Protein AF-A0A8J7F548-F1 (afdb_monomer)

Solvent-accessible surface area (backbone atoms only — not comparable to full-atom values): 11224 Å² total; per-residue (Å²): 135,86,76,84,81,69,75,75,84,77,52,61,58,64,52,43,50,49,45,36,69,39,85,94,30,73,53,19,56,58,47,55,53,52,48,44,49,47,27,53,75,63,71,34,54,90,81,48,58,60,64,59,42,51,52,52,26,48,53,55,47,55,55,41,48,75,72,70,51,83,74,89,52,43,66,63,49,41,57,54,42,31,50,51,51,51,51,52,53,45,53,52,51,62,74,68,49,79,94,52,69,67,61,56,53,50,55,59,52,55,65,70,60,73,85,47,57,71,64,55,52,51,50,51,50,50,44,49,49,54,20,49,52,54,34,40,74,76,38,47,70,29,40,50,47,44,42,44,44,66,76,68,59,43,52,63,68,55,48,44,52,53,43,40,74,71,72,44,90,66,71,59,58,69,57,53,50,52,44,32,53,49,34,53,55,47,37,53,52,41,29,55,53,51,61,72,76,107

Mean predicted aligned error: 16.64 Å

Sequence (198 aa):
MCLPLTPPPEDVLDVAIREILMQDSPYAYSTFTTIQRYLRQFGLLPRVETHDILVEAYLRGKAVLRSGVVIRTPHAWLKRTAYNIVREKNRKLASQQPADPEVLDFLGRASYESWLSQETINHRLTVLWEAFETLRQSEPEGAELLELKTIRGLSWLEVQNHLQAQGRDVPNTDVLRQRACRAKKHLRQIFHQVESNA

Secondary structure (DSSP, 8-state):
-----PPPPPPHHHHHHHHHHSTT-HHHHHHHHHHHHHHHHTT-TTTS-HHHHHHHHHHHHHHHHHTT---S-HHHHHHHHHHHHHHHHHHHHHHHS---HHHHHHHHHHHHHSSS-HHHHHHHHHHHHHHHHHHHHH-HHHHHHHIIIIIS---HHHHHHHHHHTT--PPPHHHHHHHHHHHHHHHHHHHHHHHHH-

Structure (mmCIF, N/CA/C/O backbone):
data_AF-A0A8J7F548-F1
#
_entry.id   AF-A0A8J7F548-F1
#
loop_
_atom_site.group_PDB
_atom_site.id
_atom_site.type_symbol
_atom_site.label_atom_id
_atom_site.label_alt_id
_atom_site.label_comp_id
_atom_site.label_asym_id
_atom_site.label_entity_id
_atom_site.label_seq_id
_atom_site.pdbx_PDB_ins_code
_atom_site.Cartn_x
_atom_site.Cartn_y
_atom_site.Cartn_z
_atom_site.occupancy
_atom_site.B_iso_or_equiv
_atom_site.auth_seq_id
_atom_site.auth_comp_id
_atom_site.auth_asym_id
_atom_site.auth_atom_id
_atom_site.pdbx_PDB_model_num
ATOM 1 N N . MET A 1 1 ? 33.007 13.007 -45.898 1.00 40.62 1 MET A N 1
ATOM 2 C CA . MET A 1 1 ? 31.581 12.627 -45.820 1.00 40.62 1 MET A CA 1
ATOM 3 C C . MET A 1 1 ? 31.196 12.595 -44.349 1.00 40.62 1 MET A C 1
ATOM 5 O O . MET A 1 1 ? 31.726 11.760 -43.631 1.00 40.62 1 MET A O 1
ATOM 9 N N . CYS A 1 2 ? 30.381 13.542 -43.881 1.00 45.16 2 CYS A N 1
ATOM 10 C CA . CYS A 1 2 ? 29.845 13.507 -42.518 1.00 45.16 2 CYS A CA 1
ATOM 11 C C . CYS A 1 2 ? 28.602 12.616 -42.519 1.00 45.16 2 CYS A C 1
ATOM 13 O O . CYS A 1 2 ? 27.633 12.925 -43.209 1.00 45.16 2 CYS A O 1
ATOM 15 N N . LEU A 1 3 ? 28.643 11.509 -41.781 1.00 48.78 3 LEU A N 1
ATOM 16 C CA . LEU A 1 3 ? 27.439 10.749 -41.461 1.00 48.78 3 LEU A CA 1
ATOM 17 C C . LEU A 1 3 ? 26.605 11.586 -40.481 1.00 48.78 3 LEU A C 1
ATOM 19 O O . LEU A 1 3 ? 27.167 12.060 -39.490 1.00 48.78 3 LEU A O 1
ATOM 23 N N . PRO A 1 4 ? 25.294 11.776 -40.702 1.00 48.72 4 PRO A N 1
ATOM 24 C CA . PRO A 1 4 ? 24.441 12.291 -39.650 1.00 48.72 4 PRO A CA 1
ATOM 25 C C . PRO A 1 4 ? 24.354 11.205 -38.571 1.00 48.72 4 PRO A C 1
ATOM 27 O O . PRO A 1 4 ? 23.719 10.171 -38.769 1.00 48.72 4 PRO A O 1
ATOM 30 N N . LEU A 1 5 ? 25.032 11.415 -37.439 1.00 47.84 5 LEU A N 1
ATOM 31 C CA . LEU A 1 5 ? 24.814 10.633 -36.224 1.00 47.84 5 LEU A CA 1
ATOM 32 C C . LEU A 1 5 ? 23.433 11.011 -35.680 1.00 47.84 5 LEU A C 1
ATOM 34 O O . LEU A 1 5 ? 23.299 11.866 -34.809 1.00 47.84 5 LEU A O 1
ATOM 38 N N . THR A 1 6 ? 22.382 10.393 -36.210 1.00 52.06 6 THR A N 1
ATOM 39 C CA . THR A 1 6 ? 21.147 10.283 -35.438 1.00 52.06 6 THR A CA 1
ATOM 40 C C . THR A 1 6 ? 21.487 9.439 -34.210 1.00 52.06 6 THR A C 1
ATOM 42 O O . THR A 1 6 ? 21.967 8.313 -34.394 1.00 52.06 6 THR A O 1
ATOM 45 N N . PRO A 1 7 ? 21.315 9.949 -32.977 1.00 53.75 7 PRO A N 1
ATOM 46 C CA . PRO A 1 7 ? 21.518 9.127 -31.795 1.00 53.75 7 PRO A CA 1
ATOM 47 C C . PRO A 1 7 ? 20.619 7.887 -31.904 1.00 53.75 7 PRO A C 1
ATOM 49 O O . PRO A 1 7 ? 19.512 7.989 -32.447 1.00 53.75 7 PRO A O 1
ATOM 52 N N . PRO A 1 8 ? 21.090 6.708 -31.462 1.00 60.81 8 PRO A N 1
ATOM 53 C CA . PRO A 1 8 ? 20.270 5.506 -31.492 1.00 60.81 8 PRO A CA 1
ATOM 54 C C . PRO A 1 8 ? 18.941 5.778 -30.772 1.00 60.81 8 PRO A C 1
ATOM 56 O O . PRO A 1 8 ? 18.934 6.541 -29.801 1.00 60.81 8 PRO A O 1
ATOM 59 N N . PRO A 1 9 ? 17.824 5.192 -31.244 1.00 68.06 9 PRO A N 1
ATOM 60 C CA . PRO A 1 9 ? 16.524 5.382 -30.618 1.00 68.06 9 PRO A CA 1
ATOM 61 C C . PRO A 1 9 ? 16.638 5.067 -29.130 1.00 68.06 9 PRO A C 1
ATOM 63 O O . PRO A 1 9 ? 17.131 4.007 -28.737 1.00 68.06 9 PRO A O 1
ATOM 66 N N . GLU A 1 10 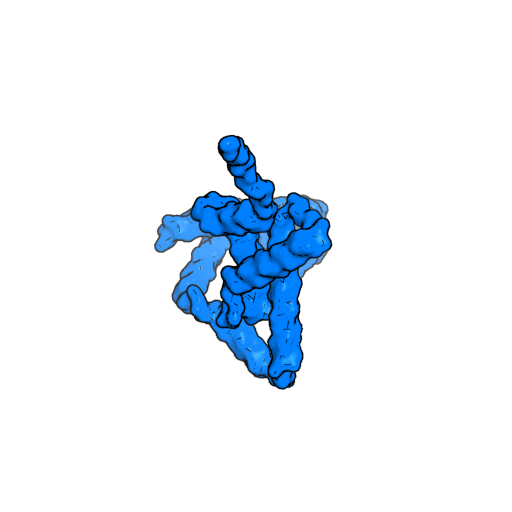? 16.250 6.043 -28.320 1.00 72.75 10 GLU A N 1
ATOM 67 C CA . GLU A 1 10 ? 16.465 6.017 -26.886 1.00 72.75 10 GLU A CA 1
ATOM 68 C C . GLU A 1 10 ? 15.681 4.859 -26.259 1.00 72.75 10 GLU A C 1
ATOM 70 O O . GLU A 1 10 ? 14.492 4.670 -26.529 1.00 72.75 10 GLU A O 1
ATOM 75 N N . ASP A 1 11 ? 16.360 4.040 -25.458 1.00 85.94 11 ASP A N 1
ATOM 76 C CA . ASP A 1 11 ? 15.750 2.867 -24.842 1.00 85.94 11 ASP A CA 1
ATOM 77 C C . ASP A 1 11 ? 14.625 3.303 -23.887 1.00 85.94 11 ASP A C 1
ATOM 79 O O . ASP A 1 11 ? 14.826 4.114 -22.979 1.00 85.94 11 ASP A O 1
ATOM 83 N N . VAL A 1 12 ? 13.428 2.742 -24.083 1.00 90.25 12 VAL A N 1
ATOM 84 C CA . VAL A 1 12 ? 12.218 3.072 -23.312 1.00 90.25 12 VAL A CA 1
ATOM 85 C C . VAL A 1 12 ? 12.384 2.891 -21.799 1.00 90.25 12 VAL A C 1
ATOM 87 O O . VAL A 1 12 ? 11.710 3.569 -21.023 1.00 90.25 12 VAL A O 1
ATOM 90 N N . LEU A 1 13 ? 13.263 1.986 -21.356 1.00 91.12 13 LEU A N 1
ATOM 91 C CA . LEU A 1 13 ? 13.599 1.820 -19.943 1.00 91.12 13 LEU A CA 1
ATOM 92 C C . LEU A 1 13 ? 14.599 2.871 -19.467 1.00 91.12 13 LEU A C 1
ATOM 94 O O . LEU A 1 13 ? 14.474 3.323 -18.335 1.00 91.12 13 LEU A O 1
ATOM 98 N N . ASP A 1 14 ? 15.547 3.290 -20.304 1.00 89.94 14 ASP A N 1
ATOM 99 C CA . ASP A 1 14 ? 16.521 4.332 -19.954 1.00 89.94 14 ASP A CA 1
ATOM 100 C C . ASP A 1 14 ? 15.816 5.691 -19.795 1.00 89.94 14 ASP A C 1
ATOM 102 O O . ASP A 1 14 ? 16.157 6.487 -18.916 1.00 89.94 14 ASP A O 1
ATOM 106 N N . VAL A 1 15 ? 14.793 5.957 -20.616 1.00 90.06 15 VAL A N 1
ATOM 107 C CA . VAL A 1 15 ? 13.881 7.104 -20.448 1.00 90.06 15 VAL A CA 1
ATOM 108 C C . VAL A 1 15 ? 13.112 6.993 -19.130 1.00 90.06 15 VAL A C 1
ATOM 110 O O . VAL A 1 15 ? 13.198 7.891 -18.296 1.00 90.06 15 VAL A O 1
ATOM 113 N N . ALA A 1 16 ? 12.440 5.865 -18.884 1.00 88.88 16 ALA A N 1
ATOM 114 C CA . ALA A 1 16 ? 11.649 5.678 -17.667 1.00 88.88 16 ALA A CA 1
ATOM 115 C C . ALA A 1 16 ? 12.488 5.748 -16.380 1.00 88.88 16 ALA A C 1
ATOM 117 O O . ALA A 1 16 ? 12.046 6.310 -15.384 1.00 88.88 16 ALA A O 1
ATOM 118 N N . ILE A 1 17 ? 13.710 5.208 -16.376 1.00 89.88 17 ILE A N 1
ATOM 119 C CA . ILE A 1 17 ? 14.603 5.302 -15.217 1.00 89.88 17 ILE A CA 1
ATOM 120 C C . ILE A 1 17 ? 15.026 6.746 -14.972 1.00 89.88 17 ILE A C 1
ATOM 122 O O . ILE A 1 17 ? 14.998 7.179 -13.825 1.00 89.88 17 ILE A O 1
ATOM 126 N N . ARG A 1 18 ? 15.349 7.522 -16.012 1.00 87.62 18 ARG A N 1
ATOM 127 C CA . ARG A 1 18 ? 15.619 8.955 -15.831 1.00 87.62 18 ARG A CA 1
ATOM 128 C C . ARG A 1 18 ? 14.413 9.687 -15.266 1.00 87.62 18 ARG A C 1
ATOM 130 O O . ARG A 1 18 ? 14.576 10.415 -14.297 1.00 87.62 18 ARG A O 1
ATOM 137 N N . GLU A 1 19 ? 13.214 9.435 -15.781 1.00 88.44 19 GLU A N 1
ATOM 138 C CA . GLU A 1 19 ? 11.985 10.018 -15.231 1.00 88.44 19 GLU A CA 1
ATOM 139 C C . GLU A 1 19 ? 11.752 9.626 -13.765 1.00 88.44 19 GLU A C 1
ATOM 141 O O . GLU A 1 19 ? 11.258 10.436 -12.988 1.00 88.44 19 GLU A O 1
ATOM 146 N N . ILE A 1 20 ? 12.110 8.406 -13.360 1.00 84.25 20 ILE A N 1
ATOM 147 C CA . ILE A 1 20 ? 12.010 7.941 -11.967 1.00 84.25 20 ILE A CA 1
ATOM 148 C C . ILE A 1 20 ? 13.102 8.552 -11.074 1.00 84.25 20 ILE A C 1
ATOM 150 O O . ILE A 1 20 ? 12.878 8.711 -9.878 1.00 84.25 20 ILE A O 1
ATOM 154 N N . LEU A 1 21 ? 14.279 8.866 -11.615 1.00 81.38 21 LEU A N 1
ATOM 155 C CA . LEU A 1 21 ? 15.412 9.410 -10.856 1.00 81.38 21 LEU A CA 1
ATOM 156 C C . LEU A 1 21 ? 15.454 10.945 -10.838 1.00 81.38 21 LEU A C 1
ATOM 158 O O . LEU A 1 21 ? 16.199 11.519 -10.047 1.00 81.38 21 LEU A O 1
ATOM 162 N N . MET A 1 22 ? 14.667 11.614 -11.682 1.00 79.06 22 MET A N 1
ATOM 163 C CA . MET A 1 22 ? 14.525 13.068 -11.659 1.00 79.06 22 MET A CA 1
ATOM 164 C C . MET A 1 22 ? 13.804 13.534 -10.390 1.00 79.06 22 MET A C 1
ATOM 166 O O . MET A 1 22 ? 12.766 12.991 -9.996 1.00 79.06 22 MET A O 1
ATOM 170 N N . GLN A 1 23 ? 14.357 14.579 -9.776 1.00 58.47 23 GLN A N 1
ATOM 171 C CA . GLN A 1 23 ? 13.751 15.275 -8.646 1.00 58.47 23 GLN A CA 1
ATOM 172 C C . GLN A 1 23 ? 12.390 15.857 -9.076 1.00 58.47 23 GLN A C 1
ATOM 174 O O . GLN A 1 23 ? 12.243 16.327 -10.202 1.00 58.47 23 GLN A O 1
ATOM 179 N N . ASP A 1 24 ? 11.383 15.744 -8.207 1.00 60.69 24 ASP A N 1
ATOM 180 C CA . ASP A 1 24 ? 10.002 16.224 -8.416 1.00 60.69 24 ASP A CA 1
ATOM 181 C C . ASP A 1 24 ? 9.179 15.531 -9.519 1.00 60.69 24 ASP A C 1
ATOM 183 O O . ASP A 1 24 ? 8.098 15.989 -9.896 1.00 60.69 24 ASP A O 1
ATOM 187 N N . SER A 1 25 ? 9.617 14.362 -9.993 1.00 72.19 25 SER A N 1
ATOM 188 C CA . SER A 1 25 ? 8.816 13.560 -10.918 1.00 72.19 25 SER A CA 1
ATOM 189 C C . SER A 1 25 ? 7.697 12.782 -10.198 1.00 72.19 25 SER A C 1
ATOM 191 O O . SER A 1 25 ? 7.962 12.028 -9.250 1.00 72.19 25 SER A O 1
ATOM 193 N N . PRO A 1 26 ? 6.436 12.832 -10.678 1.00 69.69 26 PRO A N 1
ATOM 194 C CA . PRO A 1 26 ? 5.358 11.991 -10.147 1.00 69.69 26 PRO A CA 1
ATOM 195 C C . PRO A 1 26 ? 5.648 10.487 -10.328 1.00 69.69 26 PRO A C 1
ATOM 197 O O . PRO A 1 26 ? 5.133 9.640 -9.584 1.00 69.69 26 PRO A O 1
ATOM 200 N N . TYR A 1 27 ? 6.510 10.123 -11.284 1.00 73.12 27 TYR A N 1
ATOM 201 C CA . TYR A 1 27 ? 6.943 8.744 -11.502 1.00 73.12 27 TYR A CA 1
ATOM 202 C C . TYR A 1 27 ? 7.964 8.272 -10.468 1.00 73.12 27 TYR A C 1
ATOM 204 O O . TYR A 1 27 ? 7.889 7.105 -10.069 1.00 73.12 27 TYR A O 1
ATOM 212 N N . ALA A 1 28 ? 8.829 9.166 -9.978 1.00 71.38 28 ALA A N 1
ATOM 213 C CA . ALA A 1 28 ? 9.746 8.896 -8.875 1.00 71.38 28 ALA A CA 1
ATOM 214 C C . ALA A 1 28 ? 8.953 8.494 -7.630 1.00 71.38 28 ALA A C 1
ATOM 216 O O . ALA A 1 28 ? 9.011 7.344 -7.179 1.00 71.38 28 ALA A O 1
ATOM 217 N N . TYR A 1 29 ? 8.092 9.403 -7.160 1.00 73.31 29 TYR A N 1
ATOM 218 C CA . TYR A 1 29 ? 7.276 9.169 -5.975 1.00 73.31 29 TYR A CA 1
ATOM 219 C C . TYR A 1 29 ? 6.414 7.916 -6.139 1.00 73.31 29 TYR A C 1
ATOM 221 O O . TYR A 1 29 ? 6.434 7.032 -5.285 1.00 73.31 29 TYR A O 1
ATOM 229 N N . SER A 1 30 ? 5.711 7.761 -7.267 1.00 83.94 30 SER A N 1
ATOM 230 C CA . SER A 1 30 ? 4.814 6.616 -7.455 1.00 83.94 30 SER A CA 1
ATOM 231 C C . SER A 1 30 ? 5.533 5.270 -7.585 1.00 83.94 30 SER A C 1
ATOM 233 O O . SER A 1 30 ? 4.928 4.242 -7.280 1.00 83.94 30 SER A O 1
ATOM 235 N N . THR A 1 31 ? 6.780 5.226 -8.058 1.00 84.50 31 THR A N 1
ATOM 236 C CA . THR A 1 31 ? 7.530 3.970 -8.224 1.00 84.50 31 THR A CA 1
ATOM 237 C C . THR A 1 31 ? 8.211 3.562 -6.931 1.00 84.50 31 THR A C 1
ATOM 239 O O . THR A 1 31 ? 7.970 2.446 -6.470 1.00 84.50 31 THR A O 1
ATOM 242 N N . PHE A 1 32 ? 8.953 4.466 -6.289 1.00 85.94 32 PHE A N 1
ATOM 243 C CA . PHE A 1 32 ? 9.606 4.176 -5.012 1.00 85.94 32 PHE A CA 1
ATOM 244 C C . PHE A 1 32 ? 8.589 3.818 -3.922 1.00 85.94 32 PHE A C 1
ATOM 246 O O . PHE A 1 32 ? 8.734 2.779 -3.282 1.00 85.94 32 PHE A O 1
ATOM 253 N N . THR A 1 33 ? 7.490 4.572 -3.787 1.00 86.00 33 THR A N 1
ATOM 254 C CA . THR A 1 33 ? 6.433 4.248 -2.804 1.00 86.00 33 THR A CA 1
ATOM 255 C C . THR A 1 33 ? 5.760 2.905 -3.084 1.00 86.00 33 THR A C 1
ATOM 257 O O . THR A 1 33 ? 5.433 2.160 -2.159 1.00 86.00 33 THR A O 1
ATOM 260 N N . THR A 1 34 ? 5.576 2.549 -4.359 1.00 90.44 34 THR A N 1
ATOM 261 C CA . THR A 1 34 ? 5.005 1.253 -4.746 1.00 90.44 34 THR A CA 1
ATOM 262 C C . THR A 1 34 ? 5.931 0.103 -4.357 1.00 90.44 34 THR A C 1
ATOM 264 O O . THR A 1 34 ? 5.465 -0.889 -3.796 1.00 90.44 34 THR A O 1
ATOM 267 N N . ILE A 1 35 ? 7.233 0.235 -4.621 1.00 91.00 35 ILE A N 1
ATOM 268 C CA . ILE A 1 35 ? 8.230 -0.786 -4.283 1.00 91.00 35 ILE A CA 1
ATOM 269 C C . ILE A 1 35 ? 8.387 -0.900 -2.761 1.00 91.00 35 ILE A C 1
ATOM 271 O O . ILE A 1 35 ? 8.332 -2.011 -2.236 1.00 91.00 35 ILE A O 1
ATOM 275 N N . GLN A 1 36 ? 8.473 0.221 -2.039 1.00 89.44 36 GLN A N 1
ATOM 276 C CA . GLN A 1 36 ? 8.479 0.241 -0.572 1.00 89.44 36 GLN A CA 1
ATOM 277 C C . GLN A 1 36 ? 7.249 -0.454 0.012 1.00 89.44 36 GLN A C 1
ATOM 279 O O . GLN A 1 36 ? 7.365 -1.235 0.956 1.00 89.44 36 GLN A O 1
ATOM 284 N N . ARG A 1 37 ? 6.063 -0.228 -0.567 1.00 90.12 37 ARG A N 1
ATOM 285 C CA . ARG A 1 37 ? 4.838 -0.923 -0.156 1.00 90.12 37 ARG A CA 1
ATOM 286 C C . ARG A 1 37 ? 4.957 -2.434 -0.341 1.00 90.12 37 ARG A C 1
ATOM 288 O O . ARG A 1 37 ? 4.520 -3.167 0.540 1.00 90.12 37 ARG A O 1
ATOM 295 N N . TYR A 1 38 ? 5.536 -2.908 -1.445 1.00 92.44 38 TYR A N 1
ATOM 296 C CA . TYR A 1 38 ? 5.765 -4.343 -1.645 1.00 92.44 38 TYR A CA 1
ATOM 297 C C . TYR A 1 38 ? 6.755 -4.894 -0.623 1.00 92.44 38 TYR A C 1
ATOM 299 O O . TYR A 1 38 ? 6.465 -5.893 0.025 1.00 92.44 38 TYR A O 1
ATOM 307 N N . LEU A 1 39 ? 7.887 -4.223 -0.419 1.00 89.31 39 LEU A N 1
ATOM 308 C CA . LEU A 1 39 ? 8.872 -4.621 0.584 1.00 89.31 39 LEU A CA 1
ATOM 309 C C . LEU A 1 39 ? 8.255 -4.697 1.984 1.00 89.31 39 LEU A C 1
ATOM 311 O O . LEU A 1 39 ? 8.482 -5.673 2.693 1.00 89.31 39 LEU A O 1
ATOM 315 N N . ARG A 1 40 ? 7.405 -3.732 2.351 1.00 84.25 40 ARG A N 1
ATOM 316 C CA . ARG A 1 40 ? 6.637 -3.758 3.602 1.00 84.25 40 ARG A CA 1
ATOM 317 C C . ARG A 1 40 ? 5.658 -4.931 3.651 1.00 84.25 40 ARG A C 1
ATOM 319 O O . ARG A 1 40 ? 5.622 -5.635 4.651 1.00 84.25 40 ARG A O 1
ATOM 326 N N . GLN A 1 41 ? 4.893 -5.164 2.583 1.00 85.19 41 GLN A N 1
ATOM 327 C CA . GLN A 1 41 ? 3.920 -6.262 2.503 1.00 85.19 41 GLN A CA 1
ATOM 328 C C . GLN A 1 41 ? 4.567 -7.636 2.730 1.00 85.19 41 GLN A C 1
ATOM 330 O O . GLN A 1 41 ? 3.930 -8.523 3.287 1.00 85.19 41 GLN A O 1
ATOM 335 N N . PHE A 1 42 ? 5.816 -7.809 2.298 1.00 83.12 42 PHE A N 1
ATOM 336 C CA . PHE A 1 42 ? 6.564 -9.058 2.440 1.00 83.12 42 PHE A CA 1
ATOM 337 C C . PHE A 1 42 ? 7.573 -9.049 3.603 1.00 83.12 42 PHE A C 1
ATOM 339 O O . PHE A 1 42 ? 8.380 -9.966 3.694 1.00 83.12 42 PHE A O 1
ATOM 346 N N . GLY A 1 43 ? 7.569 -8.029 4.471 1.00 82.69 43 GLY A N 1
ATOM 347 C CA . GLY A 1 43 ? 8.493 -7.946 5.612 1.00 82.69 43 GLY A CA 1
ATOM 348 C C . GLY A 1 43 ? 9.978 -7.832 5.231 1.00 82.69 43 GLY A C 1
ATOM 349 O O . GLY A 1 43 ? 10.849 -8.160 6.029 1.00 82.69 43 GLY A O 1
ATOM 350 N N . LEU A 1 44 ? 10.289 -7.385 4.010 1.00 86.38 44 LEU A N 1
ATOM 351 C CA . LEU A 1 44 ? 11.658 -7.313 3.480 1.00 86.38 44 LEU A CA 1
ATOM 352 C C . LEU A 1 44 ? 12.310 -5.937 3.622 1.00 86.38 44 LEU A C 1
ATOM 354 O O . LEU A 1 44 ? 13.509 -5.819 3.386 1.00 86.38 44 LEU A O 1
ATOM 358 N N . LEU A 1 45 ? 11.544 -4.913 4.004 1.00 80.31 45 LEU A N 1
ATOM 359 C CA . LEU A 1 45 ? 12.021 -3.531 4.107 1.00 80.31 45 LEU A CA 1
ATOM 360 C C . LEU A 1 45 ? 13.312 -3.366 4.944 1.00 80.31 45 LEU A C 1
ATOM 362 O O . LEU A 1 45 ? 14.164 -2.602 4.512 1.00 80.31 45 LEU A O 1
ATOM 366 N N . PRO A 1 46 ? 13.529 -4.091 6.065 1.00 76.00 46 PRO A N 1
ATOM 367 C CA . PRO A 1 46 ? 14.765 -3.959 6.850 1.00 76.00 46 PRO A CA 1
ATOM 368 C C . PRO A 1 46 ? 16.008 -4.588 6.207 1.00 76.00 46 PRO A C 1
ATOM 370 O O . PRO A 1 46 ? 17.111 -4.432 6.719 1.00 76.00 46 PRO A O 1
ATOM 373 N N . ARG A 1 47 ? 15.833 -5.399 5.160 1.00 79.19 47 ARG A N 1
ATOM 374 C CA . ARG A 1 47 ? 16.891 -6.253 4.592 1.00 79.19 47 ARG A CA 1
ATOM 375 C C . ARG A 1 47 ? 17.174 -5.967 3.128 1.00 79.19 47 ARG A C 1
ATOM 377 O O . ARG A 1 47 ? 18.151 -6.476 2.588 1.00 79.19 47 ARG A O 1
ATOM 384 N N . VAL A 1 48 ? 16.265 -5.266 2.463 1.00 85.94 48 VAL A N 1
ATOM 385 C CA . VAL A 1 48 ? 16.296 -5.071 1.023 1.00 85.94 48 VAL A CA 1
ATOM 386 C C . VAL A 1 48 ? 15.907 -3.642 0.724 1.00 85.94 48 VAL A C 1
ATOM 388 O O . VAL A 1 48 ? 14.803 -3.203 1.050 1.00 85.94 48 VAL A O 1
ATOM 391 N N . GLU A 1 49 ? 16.808 -2.946 0.050 1.00 86.62 49 GLU A N 1
ATOM 392 C CA . GLU A 1 49 ? 16.606 -1.559 -0.299 1.00 86.62 49 GLU A CA 1
ATOM 393 C C . GLU A 1 49 ? 15.703 -1.397 -1.520 1.00 86.62 49 GLU A C 1
ATOM 395 O O . GLU A 1 49 ? 15.624 -2.231 -2.428 1.00 86.62 49 GLU A O 1
ATOM 400 N N . THR A 1 50 ? 15.007 -0.264 -1.565 1.00 88.88 50 THR A N 1
ATOM 401 C CA . THR A 1 50 ? 14.067 0.021 -2.660 1.00 88.88 50 THR A CA 1
ATOM 402 C C . THR A 1 50 ? 14.804 0.214 -3.988 1.00 88.88 50 THR A C 1
ATOM 404 O O . THR A 1 50 ? 14.314 -0.214 -5.037 1.00 88.88 50 THR A O 1
ATOM 407 N N . HIS A 1 51 ? 15.993 0.825 -3.945 1.00 88.38 51 HIS A N 1
ATOM 408 C CA . HIS A 1 51 ? 16.828 1.032 -5.125 1.00 88.38 51 HIS A CA 1
ATOM 409 C C . HIS A 1 51 ? 17.357 -0.292 -5.688 1.00 88.38 51 HIS A C 1
ATOM 411 O O . HIS A 1 51 ? 17.334 -0.462 -6.903 1.00 88.38 51 HIS A O 1
ATOM 417 N N . ASP A 1 52 ? 17.714 -1.262 -4.840 1.00 90.44 52 ASP A N 1
ATOM 418 C CA . ASP A 1 52 ? 18.160 -2.589 -5.284 1.00 90.44 52 ASP A CA 1
ATOM 419 C C . ASP A 1 52 ? 17.090 -3.298 -6.111 1.00 90.44 52 ASP A C 1
ATOM 421 O O . ASP A 1 52 ? 17.368 -3.863 -7.170 1.00 90.44 52 ASP A O 1
ATOM 425 N N . ILE A 1 53 ? 15.835 -3.232 -5.658 1.00 95.06 53 ILE A N 1
ATOM 426 C CA . ILE A 1 53 ? 14.706 -3.806 -6.394 1.00 95.06 53 ILE A CA 1
ATOM 427 C C . ILE A 1 53 ? 14.510 -3.101 -7.738 1.00 95.06 53 ILE A C 1
ATOM 429 O O . ILE A 1 53 ? 14.242 -3.764 -8.742 1.00 95.06 53 ILE A O 1
ATOM 433 N N . LEU A 1 54 ? 14.624 -1.772 -7.770 1.00 92.88 54 LEU A N 1
ATOM 434 C CA . LEU A 1 54 ? 14.472 -0.998 -9.001 1.00 92.88 54 LEU A CA 1
ATOM 435 C C . LEU A 1 54 ? 15.597 -1.302 -10.002 1.00 92.88 54 LEU A C 1
ATOM 437 O O . LEU A 1 54 ? 15.313 -1.513 -11.182 1.00 92.88 54 LEU A O 1
ATOM 441 N N . VAL A 1 55 ? 16.846 -1.381 -9.537 1.00 92.50 55 VAL A N 1
ATOM 442 C CA . VAL A 1 55 ? 18.013 -1.751 -10.352 1.00 92.50 55 VAL A CA 1
ATOM 443 C C . VAL A 1 55 ? 17.850 -3.167 -10.901 1.00 92.50 55 VAL A C 1
ATOM 445 O O . VAL A 1 55 ? 18.020 -3.387 -12.100 1.00 92.50 55 VAL A O 1
ATOM 448 N N . GLU A 1 56 ? 17.448 -4.129 -10.068 1.00 95.44 56 GLU A N 1
ATOM 449 C CA . GLU A 1 56 ? 17.209 -5.503 -10.513 1.00 95.44 56 GLU A CA 1
ATOM 450 C C . GLU A 1 56 ? 16.062 -5.572 -11.540 1.00 95.44 56 GLU A C 1
ATOM 452 O O . GLU A 1 56 ? 16.173 -6.263 -12.557 1.00 95.44 56 GLU A O 1
ATOM 457 N N . ALA A 1 57 ? 14.981 -4.809 -11.335 1.00 96.00 57 ALA A N 1
ATOM 458 C CA . ALA A 1 57 ? 13.883 -4.709 -12.294 1.00 96.00 57 ALA A CA 1
ATOM 459 C C . ALA A 1 57 ? 14.355 -4.130 -13.634 1.00 96.00 57 ALA A C 1
ATOM 461 O O . ALA A 1 57 ? 14.035 -4.689 -14.683 1.00 96.00 57 ALA A O 1
ATOM 462 N N . TYR A 1 58 ? 15.155 -3.064 -13.606 1.00 94.44 58 TYR A N 1
ATOM 463 C CA . TYR A 1 58 ? 15.756 -2.473 -14.798 1.00 94.44 58 TYR A CA 1
ATOM 464 C C . TYR A 1 58 ? 16.631 -3.478 -15.557 1.00 94.44 58 TYR A C 1
ATOM 466 O O . TYR A 1 58 ? 16.438 -3.667 -16.758 1.00 94.44 58 TYR A O 1
ATOM 474 N N . LEU A 1 59 ? 17.525 -4.198 -14.871 1.00 94.25 59 LEU A N 1
ATOM 475 C CA . LEU A 1 59 ? 18.402 -5.194 -15.500 1.00 94.25 59 LEU A CA 1
ATOM 476 C C . LEU A 1 59 ? 17.612 -6.329 -16.165 1.00 94.25 59 LEU A C 1
ATOM 478 O O . LEU A 1 59 ? 17.911 -6.707 -17.302 1.00 94.25 59 LEU A O 1
ATOM 482 N N . ARG A 1 60 ? 16.559 -6.835 -15.504 1.00 96.25 60 ARG A N 1
ATOM 483 C CA . ARG A 1 60 ? 15.639 -7.811 -16.114 1.00 96.25 60 ARG A CA 1
ATOM 484 C C . ARG A 1 60 ? 14.938 -7.221 -17.339 1.00 96.25 60 ARG A C 1
ATOM 486 O O . ARG A 1 60 ? 14.768 -7.914 -18.337 1.00 96.25 60 ARG A O 1
ATOM 493 N N . GLY A 1 61 ? 14.575 -5.942 -17.290 1.00 93.81 61 GLY A N 1
ATOM 494 C CA . GLY A 1 61 ? 13.992 -5.222 -18.418 1.00 93.81 61 GLY A CA 1
ATOM 495 C C . GLY A 1 61 ? 14.940 -5.116 -19.613 1.00 93.81 61 GLY A C 1
ATOM 496 O O . GLY A 1 61 ? 14.540 -5.421 -20.734 1.00 93.81 61 GLY A O 1
ATOM 497 N N . LYS A 1 62 ? 16.219 -4.789 -19.388 1.00 92.88 62 LYS A N 1
ATOM 498 C CA . LYS A 1 62 ? 17.234 -4.753 -20.457 1.00 92.88 62 LYS A CA 1
ATOM 499 C C . LYS A 1 62 ? 17.432 -6.124 -21.098 1.00 92.88 62 LYS A C 1
ATOM 501 O O . LYS A 1 62 ? 17.581 -6.204 -22.314 1.00 92.88 62 LYS A O 1
ATOM 506 N N . ALA A 1 63 ? 17.394 -7.204 -20.317 1.00 92.19 63 ALA A N 1
ATOM 507 C CA . ALA A 1 63 ? 17.443 -8.562 -20.862 1.00 92.19 63 ALA A CA 1
ATOM 508 C C . ALA A 1 63 ? 16.229 -8.868 -21.761 1.00 92.19 63 ALA A C 1
ATOM 510 O O . ALA A 1 63 ? 16.389 -9.433 -22.842 1.00 92.19 63 ALA A O 1
ATOM 511 N N . VAL A 1 64 ? 15.032 -8.432 -21.359 1.00 92.38 64 VAL A N 1
ATOM 512 C CA . VAL A 1 64 ? 13.800 -8.572 -22.153 1.00 92.38 64 VAL A CA 1
ATOM 513 C C . VAL A 1 64 ? 13.881 -7.780 -23.462 1.00 92.38 64 VAL A C 1
ATOM 515 O O . VAL A 1 64 ? 13.584 -8.336 -24.518 1.00 92.38 64 VAL A O 1
ATOM 518 N N . LEU A 1 65 ? 14.367 -6.536 -23.439 1.00 91.06 65 LEU A N 1
ATOM 519 C CA . LEU A 1 65 ? 14.554 -5.745 -24.662 1.00 91.06 65 LEU A CA 1
ATOM 520 C C . LEU A 1 65 ? 15.571 -6.382 -25.619 1.00 91.06 65 LEU A C 1
ATOM 522 O O . LEU A 1 65 ? 15.314 -6.460 -26.818 1.00 91.06 65 LEU A O 1
ATOM 526 N N . ARG A 1 66 ? 16.685 -6.923 -25.101 1.00 90.81 66 ARG A N 1
ATOM 527 C CA . ARG A 1 66 ? 17.674 -7.658 -25.916 1.00 90.81 66 ARG A CA 1
ATOM 528 C C . ARG A 1 66 ? 17.088 -8.898 -26.593 1.00 90.81 66 ARG A C 1
ATOM 530 O O . ARG A 1 66 ? 17.558 -9.274 -27.658 1.00 90.81 66 ARG A O 1
ATOM 537 N N . SER A 1 67 ? 16.068 -9.518 -25.997 1.00 89.19 67 SER A N 1
ATOM 538 C CA . SER A 1 67 ? 15.358 -10.658 -26.595 1.00 89.19 67 SER A CA 1
ATOM 539 C C . SER A 1 67 ? 14.357 -10.266 -27.695 1.00 89.19 67 SER A C 1
ATOM 541 O O . SER A 1 67 ? 13.702 -11.136 -28.260 1.00 89.19 67 SER A O 1
ATOM 543 N N . GLY A 1 68 ? 14.218 -8.970 -28.002 1.00 88.19 68 GLY A N 1
ATOM 544 C CA . GLY A 1 68 ? 13.302 -8.456 -29.026 1.00 88.19 68 GLY A CA 1
ATOM 545 C C . GLY A 1 68 ? 11.868 -8.225 -28.538 1.00 88.19 68 GLY A C 1
ATOM 546 O O . GLY A 1 68 ? 10.997 -7.863 -29.327 1.00 88.19 68 GLY A O 1
ATOM 547 N N . VAL A 1 69 ? 11.597 -8.412 -27.243 1.00 90.12 69 VAL A N 1
ATOM 548 C CA . VAL A 1 69 ? 10.271 -8.166 -26.666 1.00 90.12 69 VAL A CA 1
ATOM 549 C C . VAL A 1 69 ? 10.059 -6.669 -26.461 1.00 90.12 69 VAL A C 1
ATOM 551 O O . VAL A 1 69 ? 10.848 -5.993 -25.807 1.00 90.12 69 VAL A O 1
ATOM 554 N N . VAL A 1 70 ? 8.939 -6.157 -26.969 1.00 91.12 70 VAL A N 1
ATOM 555 C CA . VAL A 1 70 ? 8.588 -4.737 -26.875 1.00 91.12 70 VAL A CA 1
ATOM 556 C C . VAL A 1 70 ? 7.925 -4.421 -25.532 1.00 91.12 70 VAL A C 1
ATOM 558 O O . VAL A 1 70 ? 6.858 -4.947 -25.208 1.00 91.12 70 VAL A O 1
ATOM 561 N N . ILE A 1 71 ? 8.512 -3.492 -24.773 1.00 91.62 71 ILE A N 1
ATOM 562 C CA . ILE A 1 71 ? 7.928 -2.951 -23.539 1.00 91.62 71 ILE A CA 1
ATOM 563 C C . ILE A 1 71 ? 7.194 -1.647 -23.869 1.00 91.62 71 ILE A C 1
ATOM 565 O O . ILE A 1 71 ? 7.815 -0.616 -24.093 1.00 91.62 71 ILE A O 1
ATOM 569 N N . ARG A 1 72 ? 5.856 -1.682 -23.887 1.00 91.50 72 ARG A N 1
ATOM 570 C CA . ARG A 1 72 ? 5.029 -0.504 -24.229 1.00 91.50 72 ARG A CA 1
ATOM 571 C C . ARG A 1 72 ? 4.846 0.482 -23.074 1.00 91.50 72 ARG A C 1
ATOM 573 O O . ARG A 1 72 ? 4.747 1.679 -23.295 1.00 91.50 72 ARG A O 1
ATOM 580 N N . THR A 1 73 ? 4.768 -0.023 -21.843 1.00 92.00 73 THR A N 1
ATOM 581 C CA . THR A 1 73 ? 4.482 0.774 -20.637 1.00 92.00 73 THR A CA 1
ATOM 582 C C . THR A 1 73 ? 5.585 0.555 -19.596 1.00 92.00 73 THR A C 1
ATOM 584 O O . THR A 1 73 ? 5.397 -0.251 -18.675 1.00 92.00 73 THR A O 1
ATOM 587 N N . PRO A 1 74 ? 6.749 1.217 -19.732 1.00 92.12 74 PRO A N 1
ATOM 588 C CA . PRO A 1 74 ? 7.946 0.892 -18.954 1.00 92.12 74 PRO A CA 1
ATOM 589 C C . PRO A 1 74 ? 7.750 1.083 -17.442 1.00 92.12 74 PRO A C 1
ATOM 591 O O . PRO A 1 74 ? 8.109 0.197 -16.674 1.00 92.12 74 PRO A O 1
ATOM 594 N N . HIS A 1 75 ? 7.056 2.137 -16.998 1.00 91.12 75 HIS A N 1
ATOM 595 C CA . HIS A 1 75 ? 6.737 2.356 -15.577 1.00 91.12 75 HIS A CA 1
ATOM 596 C C . HIS A 1 75 ? 5.909 1.227 -14.950 1.00 91.12 75 HIS A C 1
ATOM 598 O O . HIS A 1 75 ? 6.220 0.732 -13.866 1.00 91.12 75 HIS A O 1
ATOM 604 N N . ALA A 1 76 ? 4.839 0.803 -15.627 1.00 91.81 76 ALA A N 1
ATOM 605 C CA . ALA A 1 76 ? 3.991 -0.287 -15.147 1.00 91.81 76 ALA A CA 1
ATOM 606 C C . ALA A 1 76 ? 4.742 -1.625 -15.173 1.00 91.81 76 ALA A C 1
ATOM 608 O O . ALA A 1 76 ? 4.596 -2.438 -14.258 1.00 91.81 76 ALA A O 1
ATOM 609 N N . TRP A 1 77 ? 5.577 -1.826 -16.195 1.00 95.88 77 T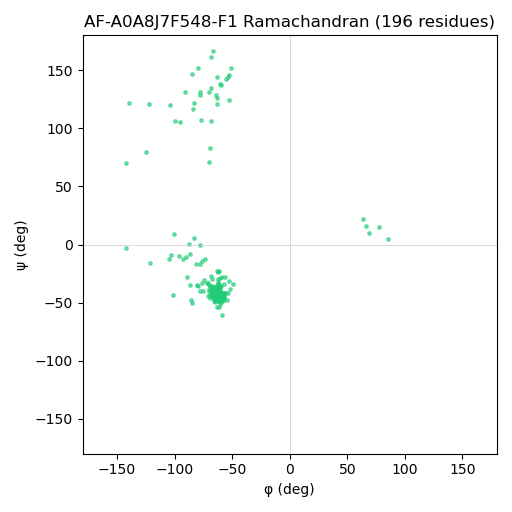RP A N 1
ATOM 610 C CA . TRP A 1 77 ? 6.422 -3.004 -16.319 1.00 95.88 77 TRP A CA 1
ATOM 611 C C . TRP A 1 77 ? 7.426 -3.084 -15.163 1.00 95.88 77 TRP A C 1
ATOM 613 O O . TRP A 1 77 ? 7.472 -4.103 -14.480 1.00 95.88 77 TRP A O 1
ATOM 623 N N . LEU A 1 78 ? 8.134 -1.991 -14.858 1.00 94.38 78 LEU A N 1
ATOM 624 C CA . LEU A 1 78 ? 9.071 -1.906 -13.733 1.00 94.38 78 LEU A CA 1
ATOM 625 C C . LEU A 1 78 ? 8.382 -2.209 -12.398 1.00 94.38 78 LEU A C 1
ATOM 627 O O . LEU A 1 78 ? 8.873 -3.037 -11.636 1.00 94.38 78 LEU A O 1
ATOM 631 N N . LYS A 1 79 ? 7.203 -1.626 -12.136 1.00 93.25 79 LYS A N 1
ATOM 632 C CA . LYS A 1 79 ? 6.429 -1.898 -10.908 1.00 93.25 79 LYS A CA 1
ATOM 633 C C . LYS A 1 79 ? 5.998 -3.364 -10.803 1.00 93.25 79 LYS A C 1
ATOM 635 O O . LYS A 1 79 ? 6.063 -3.945 -9.720 1.00 93.25 79 LYS A O 1
ATOM 640 N N . ARG A 1 80 ? 5.561 -3.980 -11.908 1.00 95.94 80 ARG A N 1
ATOM 641 C CA . ARG A 1 80 ? 5.176 -5.401 -11.940 1.00 95.94 80 ARG A CA 1
ATOM 642 C C . ARG A 1 80 ? 6.381 -6.313 -11.714 1.00 95.94 80 ARG A C 1
ATOM 644 O O . ARG A 1 80 ? 6.296 -7.262 -10.939 1.00 95.94 80 ARG A O 1
ATOM 651 N N . THR A 1 81 ? 7.499 -6.020 -12.365 1.00 96.62 81 THR A N 1
ATOM 652 C CA . THR A 1 81 ? 8.739 -6.785 -12.215 1.00 96.62 81 THR A CA 1
ATOM 653 C C . THR A 1 81 ? 9.300 -6.646 -10.803 1.00 96.62 81 THR A C 1
ATOM 655 O O . THR A 1 81 ? 9.672 -7.652 -10.206 1.00 96.62 81 THR A O 1
ATOM 658 N N . ALA A 1 82 ? 9.256 -5.449 -10.216 1.00 96.19 82 ALA A N 1
ATOM 659 C CA . ALA A 1 82 ? 9.630 -5.215 -8.826 1.00 96.19 82 ALA A CA 1
ATOM 660 C C . ALA A 1 82 ? 8.813 -6.073 -7.848 1.00 96.19 82 ALA A C 1
ATOM 662 O O . ALA A 1 82 ? 9.389 -6.715 -6.974 1.00 96.19 82 ALA A O 1
ATOM 663 N N . TYR A 1 83 ? 7.488 -6.159 -8.023 1.00 96.19 83 TYR A N 1
ATOM 664 C CA . TYR A 1 83 ? 6.648 -7.049 -7.211 1.00 96.19 83 TYR A CA 1
ATOM 665 C C . TYR A 1 83 ? 7.107 -8.514 -7.294 1.00 96.19 83 TYR A C 1
ATOM 667 O O . TYR A 1 83 ? 7.229 -9.191 -6.273 1.00 96.19 83 TYR A O 1
ATOM 675 N N . ASN A 1 84 ? 7.404 -8.998 -8.505 1.00 95.81 84 ASN A N 1
ATOM 676 C CA . ASN A 1 84 ? 7.879 -10.367 -8.707 1.00 95.81 84 ASN A CA 1
ATOM 677 C C . ASN A 1 84 ? 9.232 -10.608 -8.028 1.00 95.81 84 ASN A C 1
ATOM 679 O O . ASN A 1 84 ? 9.392 -11.622 -7.355 1.00 95.81 84 ASN A O 1
ATOM 683 N N . ILE A 1 85 ? 10.170 -9.665 -8.140 1.00 96.69 85 ILE A N 1
ATOM 684 C CA . ILE A 1 85 ? 11.479 -9.742 -7.478 1.00 96.69 85 ILE A CA 1
ATOM 685 C C . ILE A 1 85 ? 11.310 -9.820 -5.957 1.00 96.69 85 ILE A C 1
ATOM 687 O O . ILE A 1 85 ? 11.895 -10.692 -5.318 1.00 96.69 85 ILE A O 1
ATOM 691 N N . VAL A 1 86 ? 10.479 -8.953 -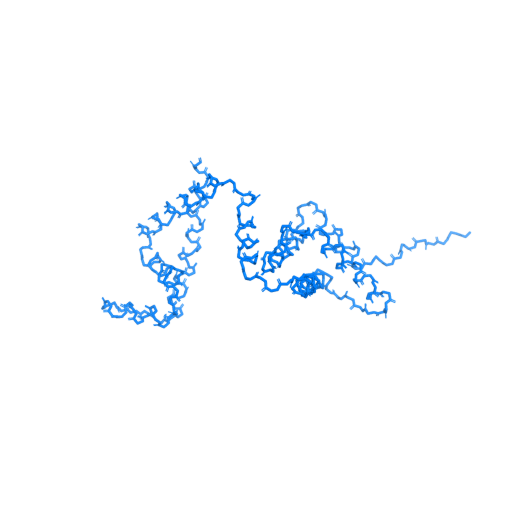5.371 1.00 93.62 86 VAL A N 1
ATOM 692 C CA . VAL A 1 86 ? 10.190 -8.962 -3.927 1.00 93.62 86 VAL A CA 1
ATOM 693 C C . VAL A 1 86 ? 9.606 -10.313 -3.504 1.00 93.62 86 VAL A C 1
ATOM 695 O O . VAL A 1 86 ? 10.077 -10.919 -2.541 1.00 93.62 86 VAL A O 1
ATOM 698 N N . ARG A 1 87 ? 8.638 -10.843 -4.261 1.00 92.94 87 ARG A N 1
ATOM 699 C CA . ARG A 1 87 ? 8.045 -12.163 -4.005 1.00 92.94 87 ARG A CA 1
ATOM 700 C C . ARG A 1 87 ? 9.077 -13.293 -4.101 1.00 92.94 87 ARG A C 1
ATOM 702 O O . ARG A 1 87 ? 9.063 -14.205 -3.276 1.00 92.94 87 ARG A O 1
ATOM 709 N N . GLU A 1 88 ? 9.966 -13.248 -5.090 1.00 93.25 88 GLU A N 1
ATOM 710 C CA . GLU A 1 88 ? 11.052 -14.219 -5.255 1.00 93.25 88 GLU A CA 1
ATOM 711 C C . GLU A 1 88 ? 12.046 -14.170 -4.090 1.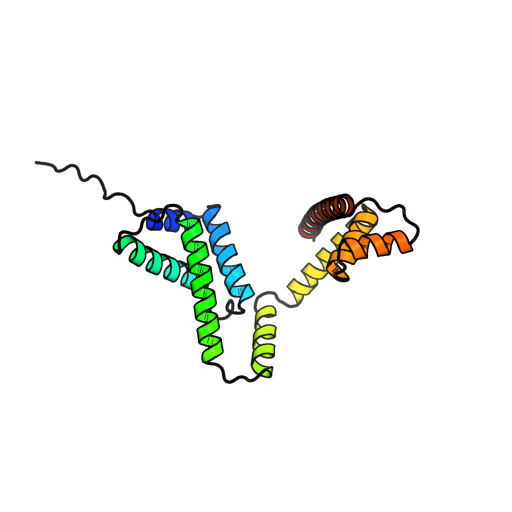00 93.25 88 GLU A C 1
ATOM 713 O O . GLU A 1 88 ? 12.409 -15.227 -3.571 1.00 93.25 88 GLU A O 1
ATOM 718 N N . LYS A 1 89 ? 12.456 -12.971 -3.653 1.00 91.25 89 LYS A N 1
ATOM 719 C CA . LYS A 1 89 ? 13.341 -12.787 -2.491 1.00 91.25 89 LYS A CA 1
ATOM 720 C C . LYS A 1 89 ? 12.687 -13.308 -1.211 1.00 91.25 89 LYS A C 1
ATOM 722 O O . LYS A 1 89 ? 13.331 -14.054 -0.479 1.00 91.25 89 LYS A O 1
ATOM 727 N N . ASN A 1 90 ? 11.402 -13.021 -0.995 1.00 88.81 90 ASN A N 1
ATOM 728 C CA . ASN A 1 90 ? 10.663 -13.557 0.148 1.00 88.81 90 ASN A CA 1
ATOM 729 C C . ASN A 1 90 ? 10.627 -15.092 0.134 1.00 88.81 90 ASN A C 1
ATOM 731 O O . ASN A 1 90 ? 10.935 -15.733 1.132 1.00 88.81 90 ASN A O 1
ATOM 735 N N . ARG A 1 91 ? 10.320 -15.703 -1.021 1.00 85.19 91 ARG A N 1
ATOM 736 C CA . ARG A 1 91 ? 10.299 -17.168 -1.152 1.00 85.19 91 ARG A CA 1
ATOM 737 C C . ARG A 1 91 ? 11.670 -17.789 -0.876 1.00 85.19 91 ARG A C 1
ATOM 739 O O . ARG A 1 91 ? 11.734 -18.828 -0.230 1.00 85.19 91 ARG A O 1
ATOM 746 N N . LYS A 1 92 ? 12.751 -17.162 -1.354 1.00 84.31 92 LYS A N 1
ATOM 747 C CA . LYS A 1 92 ? 14.124 -17.621 -1.091 1.00 84.31 92 LYS A CA 1
ATOM 748 C C . LYS A 1 92 ? 14.450 -17.577 0.402 1.00 84.31 92 LYS A C 1
ATOM 750 O O . LYS A 1 92 ? 14.962 -18.561 0.922 1.00 84.31 92 LYS A O 1
ATOM 755 N N . LEU A 1 93 ? 14.090 -16.495 1.093 1.00 79.25 93 LEU A N 1
ATOM 756 C CA . LEU A 1 93 ? 14.298 -16.371 2.538 1.00 79.25 93 LEU A CA 1
ATOM 757 C C . LEU A 1 93 ? 13.465 -17.386 3.330 1.00 79.25 93 LEU A C 1
ATOM 759 O O . LEU A 1 93 ? 14.003 -18.047 4.211 1.00 79.25 93 LEU A O 1
ATOM 763 N N . ALA A 1 94 ? 12.199 -17.592 2.959 1.00 70.75 94 ALA A N 1
ATOM 764 C CA . ALA A 1 94 ? 11.341 -18.602 3.578 1.00 70.75 94 ALA A CA 1
ATOM 765 C C . ALA A 1 94 ? 11.874 -20.034 3.384 1.00 70.75 94 ALA A C 1
ATOM 767 O O . ALA A 1 94 ? 11.741 -20.861 4.274 1.00 70.75 94 ALA A O 1
ATOM 768 N N . SER A 1 95 ? 12.513 -20.329 2.245 1.00 71.69 95 SER A N 1
ATOM 769 C CA . SER A 1 95 ? 13.159 -21.631 2.015 1.00 71.69 95 SER A CA 1
ATOM 770 C C . SER A 1 95 ? 14.502 -21.806 2.736 1.00 71.69 95 SER A C 1
ATOM 772 O O . SER A 1 95 ? 15.010 -22.920 2.794 1.00 71.69 95 SER A O 1
ATOM 774 N N . GLN A 1 96 ? 15.093 -20.717 3.238 1.00 66.81 96 GLN A N 1
ATOM 775 C CA . GLN A 1 96 ? 16.414 -20.700 3.878 1.00 66.81 96 GLN A CA 1
ATOM 776 C C . GLN A 1 96 ? 16.351 -20.580 5.407 1.00 66.81 96 GLN A C 1
ATOM 778 O O . GLN A 1 96 ? 17.368 -20.800 6.060 1.00 66.81 96 GLN A O 1
ATOM 783 N N . GLN A 1 97 ? 15.196 -20.247 5.992 1.00 55.06 97 GLN A N 1
ATOM 784 C CA . GLN A 1 97 ? 15.023 -20.250 7.444 1.00 55.06 97 GLN A CA 1
ATOM 785 C C . GLN A 1 97 ? 14.514 -21.619 7.926 1.00 55.06 97 GLN A C 1
ATOM 787 O O . GLN A 1 97 ? 13.528 -22.116 7.378 1.00 55.06 97 GLN A O 1
ATOM 792 N N . PRO A 1 98 ? 15.128 -22.234 8.957 1.00 51.62 98 PRO A N 1
ATOM 793 C CA . PRO A 1 98 ? 14.454 -23.285 9.706 1.00 51.62 98 PRO A CA 1
ATOM 794 C C . PRO A 1 98 ? 13.178 -22.691 10.318 1.00 51.62 98 PRO A C 1
ATOM 796 O O . PRO A 1 98 ? 13.175 -21.542 10.762 1.00 51.62 98 PRO A O 1
ATOM 799 N N . ALA A 1 99 ? 12.084 -23.449 10.258 1.00 53.53 99 ALA A N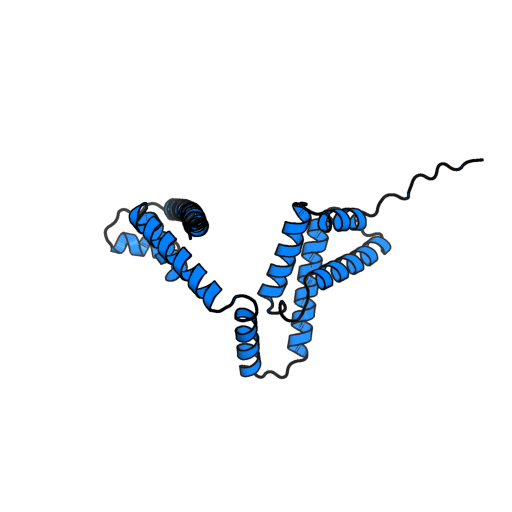 1
ATOM 800 C CA . ALA A 1 99 ? 10.743 -23.034 10.656 1.00 53.53 99 ALA A CA 1
ATOM 801 C C . ALA A 1 99 ? 10.629 -22.869 12.180 1.00 53.53 99 ALA A C 1
ATOM 803 O O . ALA A 1 99 ? 9.995 -23.687 12.839 1.00 53.53 99 ALA A O 1
ATOM 804 N N . ASP A 1 100 ? 11.259 -21.834 12.730 1.00 52.50 100 ASP A N 1
ATOM 805 C CA . ASP A 1 100 ? 11.066 -21.427 14.115 1.00 52.50 100 ASP A CA 1
ATOM 806 C C . ASP A 1 100 ? 10.085 -20.238 14.169 1.00 52.50 100 ASP A C 1
ATOM 808 O O . ASP A 1 100 ? 10.433 -19.124 13.749 1.00 52.50 100 ASP A O 1
ATOM 812 N N . PRO A 1 101 ? 8.831 -20.457 14.608 1.00 55.50 101 PRO A N 1
ATOM 813 C CA . PRO A 1 101 ? 7.794 -19.428 14.656 1.00 55.50 101 PRO A CA 1
ATOM 814 C C . PRO A 1 101 ? 8.165 -18.219 15.526 1.00 55.50 101 PRO A C 1
ATOM 816 O O . PRO A 1 101 ? 7.718 -17.110 15.230 1.00 55.50 101 PRO A O 1
ATOM 819 N N . GLU A 1 102 ? 9.006 -18.397 16.553 1.00 55.12 102 GLU A N 1
ATOM 820 C CA . GLU A 1 102 ? 9.416 -17.307 17.453 1.00 55.12 102 GLU A CA 1
ATOM 821 C C . GLU A 1 102 ? 10.320 -16.281 16.755 1.00 55.12 102 GLU A C 1
ATOM 823 O O . GLU A 1 102 ? 10.196 -15.074 16.976 1.00 55.12 102 GLU A O 1
ATOM 828 N N . VAL A 1 103 ? 11.181 -16.728 15.837 1.00 54.00 103 VAL A N 1
ATOM 829 C CA . VAL A 1 103 ? 12.085 -15.845 15.083 1.00 54.00 103 VAL A CA 1
ATOM 830 C C . VAL A 1 103 ? 11.313 -15.005 14.059 1.00 54.00 103 VAL A C 1
ATOM 832 O O . VAL A 1 103 ? 11.667 -13.853 13.795 1.00 54.00 103 VAL A O 1
ATOM 835 N N . LEU A 1 104 ? 10.234 -15.554 13.496 1.00 51.88 104 LEU A N 1
ATOM 836 C CA . LEU A 1 104 ? 9.334 -14.847 12.579 1.00 51.88 104 LEU A CA 1
ATOM 837 C C . LEU A 1 104 ? 8.561 -13.725 13.284 1.00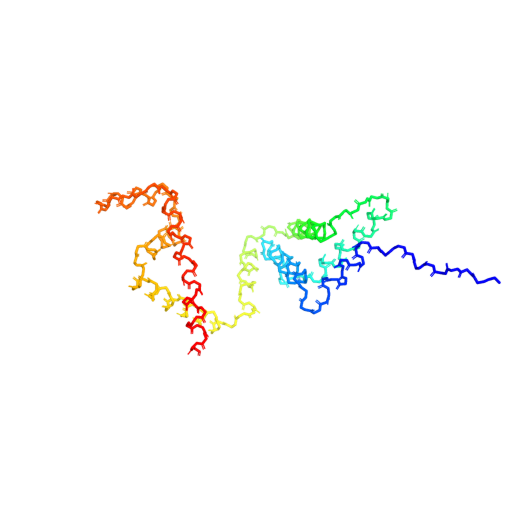 51.88 104 LEU A C 1
ATOM 839 O O . LEU A 1 104 ? 8.458 -12.626 12.734 1.00 51.88 104 LEU A O 1
ATOM 843 N N . ASP A 1 105 ? 8.081 -13.970 14.505 1.00 52.66 105 ASP A N 1
ATOM 844 C CA . ASP A 1 105 ? 7.395 -12.953 15.310 1.00 52.66 105 ASP A CA 1
ATOM 845 C C . ASP A 1 105 ? 8.380 -11.869 15.798 1.00 52.66 105 ASP A C 1
ATOM 847 O O . ASP A 1 105 ? 8.089 -10.673 15.733 1.00 52.66 105 ASP A O 1
ATOM 851 N N . PHE A 1 106 ? 9.609 -12.255 16.162 1.00 52.91 106 PHE A N 1
ATOM 852 C CA . PHE A 1 106 ? 10.671 -11.318 16.548 1.00 52.91 106 PHE A CA 1
ATOM 853 C C . PHE A 1 106 ? 11.104 -10.389 15.399 1.00 52.91 106 PHE A C 1
ATOM 855 O O . PHE A 1 106 ? 11.219 -9.176 15.582 1.00 52.91 106 PHE A O 1
ATOM 862 N N . LEU A 1 107 ? 11.293 -10.921 14.186 1.00 53.22 107 LEU A N 1
ATOM 863 C CA . LEU A 1 107 ? 11.660 -10.123 13.008 1.00 53.22 107 LEU A CA 1
ATOM 864 C C . LEU A 1 107 ? 10.506 -9.245 12.504 1.00 53.22 107 LEU A C 1
ATOM 866 O O . LEU A 1 107 ? 10.746 -8.137 12.017 1.00 53.22 107 LEU A O 1
ATOM 870 N N . GLY A 1 108 ? 9.262 -9.715 12.645 1.00 50.16 108 GLY A N 1
ATOM 871 C CA . GLY A 1 108 ? 8.066 -8.925 12.365 1.00 50.16 108 GLY A CA 1
ATOM 872 C C . GLY A 1 108 ? 7.958 -7.706 13.283 1.00 50.16 108 GLY A C 1
ATOM 873 O O . GLY A 1 108 ? 7.748 -6.594 12.795 1.00 50.16 108 GLY A O 1
ATOM 874 N N . ARG A 1 109 ? 8.197 -7.892 14.588 1.00 47.62 109 ARG A N 1
ATOM 875 C CA . ARG A 1 109 ? 8.148 -6.827 15.607 1.00 47.62 109 ARG A CA 1
ATOM 876 C C . ARG A 1 109 ? 9.318 -5.843 15.502 1.00 47.62 109 ARG A C 1
ATOM 878 O O . ARG A 1 109 ? 9.086 -4.637 15.471 1.00 47.62 109 ARG A O 1
ATOM 885 N N . ALA A 1 110 ? 10.545 -6.331 15.308 1.00 48.25 110 ALA A N 1
ATOM 886 C CA . ALA A 1 110 ? 11.735 -5.482 15.164 1.00 48.25 110 ALA A CA 1
ATOM 887 C C . ALA A 1 110 ? 11.683 -4.552 13.929 1.00 48.25 110 ALA A C 1
ATOM 889 O O . ALA A 1 110 ? 12.319 -3.500 13.902 1.00 48.25 110 ALA A O 1
ATOM 890 N N . SER A 1 111 ? 10.900 -4.907 12.902 1.00 49.28 111 SER A N 1
ATOM 891 C CA . SER A 1 111 ? 10.736 -4.091 11.689 1.00 49.28 111 SER A CA 1
ATOM 892 C C . SER A 1 111 ? 9.791 -2.890 11.846 1.00 49.28 111 SER A C 1
ATOM 894 O O . SER A 1 111 ? 9.833 -1.975 11.020 1.00 49.28 111 SER A O 1
ATOM 896 N N . TYR A 1 112 ? 8.956 -2.870 12.892 1.00 46.03 112 TYR A N 1
ATOM 897 C CA . TYR A 1 112 ? 8.019 -1.773 13.163 1.00 46.03 112 TYR A CA 1
ATOM 898 C C . TYR A 1 112 ? 8.644 -0.674 14.038 1.00 46.03 112 TYR A C 1
ATOM 900 O O . TYR A 1 112 ? 8.290 0.495 13.907 1.00 46.03 112 TYR A O 1
ATOM 908 N N . GLU A 1 113 ? 9.619 -1.035 14.873 1.00 45.78 113 GLU A N 1
ATOM 909 C CA . GLU A 1 113 ? 10.236 -0.139 15.863 1.00 45.78 113 GLU A CA 1
ATOM 910 C C . GLU A 1 113 ? 11.464 0.628 15.339 1.00 45.78 113 GLU A C 1
ATOM 912 O O . GLU A 1 113 ? 11.928 1.570 15.972 1.00 45.78 113 GLU A O 1
ATOM 917 N N . SER A 1 114 ? 12.001 0.276 14.166 1.00 49.22 114 SER A N 1
ATOM 918 C CA . SER A 1 114 ? 13.359 0.704 13.787 1.00 49.22 114 SER A CA 1
ATOM 919 C C . SER A 1 114 ? 13.494 2.070 13.083 1.00 49.22 114 SER A C 1
ATOM 921 O O . SER A 1 114 ? 14.618 2.437 12.755 1.00 49.22 114 SER A O 1
ATOM 923 N N . TRP A 1 115 ? 12.433 2.849 12.833 1.00 47.84 115 TRP A N 1
ATOM 924 C CA . TRP A 1 115 ? 12.582 4.161 12.148 1.00 47.84 115 TRP A CA 1
ATOM 925 C C . TRP A 1 115 ? 11.677 5.299 12.639 1.00 47.84 115 TRP A C 1
ATOM 927 O O . TRP A 1 115 ? 11.803 6.427 12.168 1.00 47.84 115 TRP A O 1
ATOM 937 N N . LEU A 1 116 ? 10.788 5.043 13.596 1.00 52.25 116 LEU A N 1
ATOM 938 C CA . LEU A 1 116 ? 10.064 6.086 14.317 1.00 52.25 116 LEU A CA 1
ATOM 939 C C . LEU A 1 116 ? 10.396 5.871 15.785 1.00 52.25 116 LEU A C 1
ATOM 941 O O . LEU A 1 116 ? 10.130 4.790 16.305 1.00 52.25 116 LEU A O 1
ATOM 945 N N . SER A 1 117 ? 10.986 6.867 16.450 1.00 67.44 117 SER A N 1
ATOM 946 C CA . SER A 1 117 ? 11.108 6.802 17.907 1.00 67.44 117 SER A CA 1
ATOM 947 C C . SER A 1 117 ? 9.720 6.526 18.496 1.00 67.44 117 SER A C 1
ATOM 949 O O . SER A 1 117 ? 8.713 6.997 17.955 1.00 67.44 117 SER A O 1
ATOM 951 N N . GLN A 1 118 ? 9.647 5.778 19.599 1.00 68.50 118 GLN A N 1
ATOM 952 C CA . GLN A 1 118 ? 8.385 5.556 20.316 1.00 68.50 118 GLN A CA 1
ATOM 953 C C . GLN A 1 118 ? 7.647 6.883 20.567 1.00 68.50 118 GLN A C 1
ATOM 955 O O . GLN A 1 118 ? 6.426 6.959 20.480 1.00 68.50 118 GLN A O 1
ATOM 960 N N . GLU A 1 119 ? 8.409 7.952 20.789 1.00 71.81 119 GLU A N 1
ATOM 961 C CA . GLU A 1 119 ? 7.940 9.329 20.895 1.00 71.81 119 GLU A CA 1
ATOM 962 C C . GLU A 1 119 ? 7.249 9.844 19.620 1.00 71.81 119 GLU A C 1
ATOM 964 O O . GLU A 1 119 ? 6.158 10.399 19.706 1.00 71.81 119 GLU A O 1
ATOM 969 N N . THR A 1 120 ? 7.795 9.581 18.428 1.00 73.62 120 THR A N 1
ATOM 970 C CA . THR A 1 120 ? 7.154 9.950 17.151 1.00 73.62 120 THR A CA 1
ATOM 971 C C . THR A 1 120 ? 5.853 9.178 16.922 1.00 73.62 120 THR A C 1
ATOM 973 O O . THR A 1 120 ? 4.876 9.731 16.412 1.00 73.62 120 THR A O 1
ATOM 976 N N . ILE A 1 121 ? 5.820 7.892 17.291 1.00 74.44 121 ILE A N 1
ATOM 977 C CA . ILE A 1 121 ? 4.606 7.068 17.199 1.00 74.44 121 ILE A CA 1
ATOM 978 C C . ILE A 1 121 ? 3.541 7.614 18.148 1.00 74.44 121 ILE A C 1
ATOM 980 O O . ILE A 1 121 ? 2.414 7.857 17.719 1.00 74.44 121 ILE A O 1
ATOM 984 N N . ASN A 1 122 ? 3.909 7.850 19.407 1.00 77.69 122 ASN A N 1
ATOM 985 C CA . ASN A 1 122 ? 3.010 8.389 20.420 1.00 77.69 122 ASN A CA 1
ATOM 986 C C . ASN A 1 122 ? 2.466 9.757 19.998 1.00 77.69 122 ASN A C 1
ATOM 988 O O . ASN A 1 122 ? 1.259 9.958 20.037 1.00 77.69 122 ASN A O 1
ATOM 992 N N . HIS A 1 123 ? 3.323 10.654 19.505 1.00 78.44 123 HIS A N 1
ATOM 993 C CA . HIS A 1 123 ? 2.906 11.964 19.011 1.00 78.44 123 HIS A CA 1
ATOM 994 C C . HIS A 1 123 ? 1.889 11.847 17.865 1.00 78.44 123 HIS A C 1
ATOM 996 O O . HIS A 1 123 ? 0.820 12.450 17.919 1.00 78.44 123 HIS A O 1
ATOM 1002 N N . ARG A 1 124 ? 2.152 10.999 16.862 1.00 77.31 124 ARG A N 1
ATOM 1003 C CA . ARG A 1 124 ? 1.207 10.778 15.753 1.00 77.31 124 ARG A CA 1
ATOM 1004 C C . ARG A 1 124 ? -0.110 10.154 16.199 1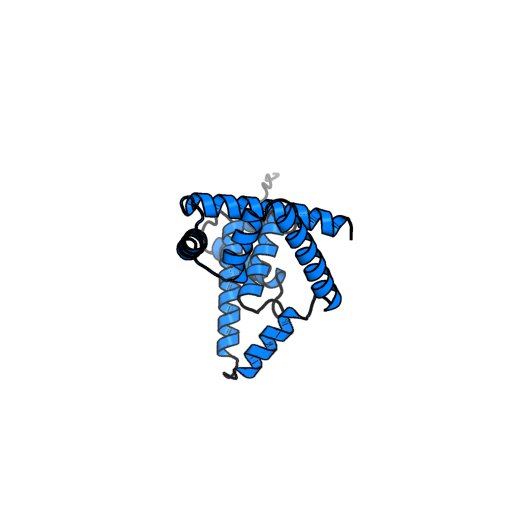.00 77.31 124 ARG A C 1
ATOM 1006 O O . ARG A 1 124 ? -1.149 10.473 15.624 1.00 77.31 124 ARG A O 1
ATOM 1013 N N . LEU A 1 125 ? -0.078 9.261 17.188 1.00 83.75 125 LEU A N 1
ATOM 1014 C CA . LEU A 1 125 ? -1.290 8.694 17.778 1.00 83.75 125 LEU A CA 1
ATOM 1015 C C . LEU A 1 125 ? -2.101 9.765 18.511 1.00 83.75 125 LEU A C 1
ATOM 1017 O O . LEU A 1 125 ? -3.316 9.795 18.337 1.00 83.75 125 LEU A O 1
ATOM 1021 N N . THR A 1 126 ? -1.449 10.667 19.248 1.00 87.31 126 THR A N 1
ATOM 1022 C CA . THR A 1 126 ? -2.105 11.807 19.905 1.00 87.31 126 THR A CA 1
ATOM 1023 C C . THR A 1 126 ? -2.773 12.726 18.883 1.00 87.31 126 THR A C 1
ATOM 1025 O O . THR A 1 126 ? -3.974 12.960 18.978 1.00 87.31 126 THR A O 1
ATOM 1028 N N . VAL A 1 127 ? -2.047 13.151 17.843 1.00 85.19 127 VAL A N 1
ATOM 1029 C CA . VAL A 1 127 ? -2.592 14.000 16.763 1.00 85.19 127 VAL A CA 1
ATOM 1030 C C . VAL A 1 127 ? -3.771 13.318 16.059 1.00 85.19 127 VAL A C 1
ATOM 1032 O O . VAL A 1 127 ? -4.793 13.943 15.773 1.00 85.19 127 VAL A O 1
ATOM 1035 N N . LEU A 1 128 ? -3.665 12.012 15.790 1.00 87.56 128 LEU A N 1
ATOM 1036 C CA . LEU A 1 128 ? -4.753 11.243 15.185 1.00 87.56 128 LEU A CA 1
ATOM 1037 C C . LEU A 1 128 ? -5.981 11.168 16.097 1.00 87.56 128 LEU A C 1
ATOM 1039 O O . LEU A 1 128 ? -7.105 11.272 15.604 1.00 87.56 128 LEU A O 1
ATOM 1043 N N . TRP A 1 129 ? -5.772 10.979 17.399 1.00 89.69 129 TRP A N 1
ATOM 1044 C CA . TRP A 1 129 ? -6.843 10.936 18.387 1.00 89.69 129 TRP A CA 1
ATOM 1045 C C . TRP A 1 129 ? -7.572 12.280 18.483 1.00 89.69 129 TRP A C 1
ATOM 1047 O O . TRP A 1 129 ? -8.795 12.318 18.378 1.00 89.69 129 TRP A O 1
ATOM 1057 N N . GLU A 1 130 ? -6.838 13.389 18.571 1.00 90.88 130 GLU A N 1
ATOM 1058 C CA . GLU A 1 130 ? -7.406 14.744 18.588 1.00 90.88 130 GLU A CA 1
ATOM 1059 C C . GLU A 1 130 ? -8.192 15.063 17.310 1.00 90.88 130 GLU A C 1
ATOM 1061 O O . GLU A 1 130 ? -9.302 15.607 17.359 1.00 90.88 130 GLU A O 1
ATOM 1066 N N . ALA A 1 131 ? -7.662 14.663 16.151 1.00 90.19 131 ALA A N 1
ATOM 1067 C CA . ALA A 1 131 ? -8.362 14.819 14.883 1.00 90.19 131 ALA A CA 1
ATOM 1068 C C . ALA A 1 131 ? -9.654 13.989 14.833 1.00 90.19 131 ALA A C 1
ATOM 1070 O O . ALA A 1 131 ? -10.667 14.432 14.285 1.00 90.19 131 ALA A O 1
ATOM 1071 N N . PHE A 1 132 ? -9.638 12.791 15.419 1.00 91.69 132 PHE A N 1
ATOM 1072 C CA . PHE A 1 132 ? -10.813 11.933 15.492 1.00 91.69 132 PHE A CA 1
ATOM 1073 C C . PHE A 1 132 ? -11.878 12.479 16.451 1.00 91.69 132 PHE A C 1
ATOM 1075 O O . PHE A 1 132 ? -13.058 12.465 16.105 1.00 91.69 132 PHE A O 1
ATOM 1082 N N . GLU A 1 133 ? -11.490 13.034 17.600 1.00 93.25 133 GLU A N 1
ATOM 1083 C CA . GLU A 1 133 ? -12.421 13.707 18.518 1.00 93.25 133 GLU A CA 1
ATOM 1084 C C . GLU A 1 133 ? -13.044 14.960 17.889 1.00 93.25 133 GLU A C 1
ATOM 1086 O O . GLU A 1 133 ? -14.253 15.175 17.978 1.00 93.25 133 GLU A O 1
ATOM 1091 N N . THR A 1 134 ? -12.257 15.738 17.147 1.00 91.56 134 THR A N 1
ATOM 1092 C CA . THR A 1 134 ? -12.773 16.880 16.374 1.00 91.56 134 THR A CA 1
ATOM 1093 C C . THR A 1 134 ? -13.786 16.435 15.308 1.00 91.56 134 THR A C 1
ATOM 1095 O O . THR A 1 134 ? -14.830 17.069 15.114 1.00 91.56 134 THR A O 1
ATOM 1098 N N . LEU A 1 135 ? -13.532 15.307 14.630 1.00 93.56 135 LEU A N 1
ATOM 1099 C CA . LEU A 1 135 ? -14.504 14.716 13.706 1.00 93.56 135 LEU A CA 1
ATOM 1100 C C . LEU A 1 135 ? -15.768 14.264 14.447 1.00 93.56 135 LEU A C 1
ATOM 1102 O O . LEU A 1 135 ? -16.869 14.503 13.968 1.00 93.56 135 LEU A O 1
ATOM 1106 N N . ARG A 1 136 ? -15.633 13.638 15.619 1.00 94.38 136 ARG A N 1
ATOM 1107 C CA . ARG A 1 136 ? -16.768 13.174 16.426 1.00 94.38 136 ARG A CA 1
ATOM 1108 C C . ARG A 1 136 ? -17.678 14.329 16.860 1.00 94.38 136 ARG A C 1
ATOM 1110 O O . ARG A 1 136 ? -18.890 14.147 16.908 1.00 94.38 136 ARG A O 1
ATOM 1117 N N . GLN A 1 137 ? -17.119 15.512 17.113 1.00 92.94 137 GLN A N 1
ATOM 1118 C CA . GLN A 1 137 ? -17.887 16.720 17.439 1.00 92.94 137 GLN A CA 1
ATOM 1119 C C . GLN A 1 137 ? -18.574 17.348 16.216 1.00 92.94 137 GLN A C 1
ATOM 1121 O O . GLN A 1 137 ? -19.709 17.807 16.319 1.00 92.94 137 GLN A O 1
ATOM 1126 N N . SER A 1 138 ? -17.900 17.376 15.064 1.00 92.19 138 SER A N 1
ATOM 1127 C CA . SER A 1 138 ? -18.407 18.035 13.848 1.00 92.19 138 SER A CA 1
ATOM 1128 C C . SER A 1 138 ? -19.316 17.150 12.983 1.00 92.19 138 SER A C 1
ATOM 1130 O O . SER A 1 138 ? -20.264 17.646 12.379 1.00 92.19 138 SER A O 1
ATOM 1132 N N . GLU A 1 139 ? -19.050 15.844 12.919 1.00 93.94 139 GLU A N 1
ATOM 1133 C CA . GLU A 1 139 ? -19.755 14.858 12.092 1.00 93.94 139 GLU A CA 1
ATOM 1134 C C . GLU A 1 139 ? -19.902 13.514 12.850 1.00 93.94 139 GLU A C 1
ATOM 1136 O O . GLU A 1 139 ? -19.272 12.512 12.489 1.00 93.94 139 GLU A O 1
ATOM 1141 N N . PRO A 1 140 ? -20.743 13.452 13.904 1.00 91.31 140 PRO A N 1
ATOM 1142 C CA . PRO A 1 140 ? -20.835 12.293 14.799 1.00 91.31 140 PRO A CA 1
ATOM 1143 C C . PRO A 1 140 ? -21.249 11.002 14.080 1.00 91.31 140 PRO A C 1
ATOM 1145 O O . PRO A 1 140 ? -20.678 9.943 14.336 1.00 91.31 140 PRO A O 1
ATOM 1148 N N . GLU A 1 141 ? -22.183 11.083 13.127 1.00 90.81 141 GLU A N 1
ATOM 1149 C CA . GLU A 1 141 ? -22.586 9.926 12.313 1.00 90.81 141 GLU A CA 1
ATOM 1150 C C . GLU A 1 141 ? -21.427 9.396 11.457 1.00 90.81 141 GLU A C 1
ATOM 1152 O O . GLU A 1 141 ? -21.244 8.189 11.309 1.00 90.81 141 GLU A O 1
ATOM 1157 N N . GLY A 1 142 ? -20.621 10.297 10.888 1.00 91.94 142 GLY A N 1
ATOM 1158 C CA . GLY A 1 142 ? -19.454 9.937 10.091 1.00 91.94 142 GLY A CA 1
ATOM 1159 C C . GLY A 1 142 ? -18.379 9.252 10.934 1.00 91.94 142 GLY A C 1
ATOM 1160 O O . GLY A 1 142 ? -17.828 8.230 10.516 1.00 91.94 142 GLY A O 1
ATOM 1161 N N . ALA A 1 143 ? -18.120 9.773 12.135 1.00 93.12 143 ALA A N 1
ATOM 1162 C CA . ALA A 1 143 ? -17.186 9.185 13.091 1.00 93.12 143 ALA A CA 1
ATOM 1163 C C . ALA A 1 143 ? -17.634 7.785 13.551 1.00 93.12 143 ALA A C 1
ATOM 1165 O O . ALA A 1 143 ? -16.829 6.852 13.543 1.00 93.12 143 ALA A O 1
ATOM 1166 N N . GLU A 1 144 ? -18.922 7.613 13.864 1.00 94.12 144 GLU A N 1
ATOM 1167 C CA . GLU A 1 144 ? -19.512 6.321 14.238 1.00 94.12 144 GLU A CA 1
ATOM 1168 C C . GLU A 1 144 ? -19.347 5.281 13.117 1.00 94.12 144 GLU A C 1
ATOM 1170 O O . GLU A 1 144 ? -18.895 4.159 13.359 1.00 94.12 144 GLU A O 1
ATOM 1175 N N . LEU A 1 145 ? -19.607 5.660 11.860 1.00 94.00 145 LEU A N 1
ATOM 1176 C CA . LEU A 1 145 ? -19.392 4.772 10.712 1.00 94.00 145 LEU A CA 1
ATOM 1177 C C . LEU A 1 145 ? -17.924 4.351 10.562 1.00 94.00 145 LEU A C 1
ATOM 1179 O O . LEU A 1 145 ? -17.644 3.192 10.238 1.00 94.00 145 LEU A O 1
ATOM 1183 N N . LEU A 1 146 ? -16.978 5.269 10.786 1.00 93.44 146 LEU A N 1
ATOM 1184 C CA . LEU A 1 146 ? -15.551 4.952 10.735 1.00 93.44 146 LEU A CA 1
ATOM 1185 C C . LEU A 1 146 ? -15.135 4.007 11.865 1.00 93.44 146 LEU A C 1
ATOM 1187 O O . LEU A 1 146 ? -14.370 3.077 11.598 1.00 93.44 146 LEU A O 1
ATOM 1191 N N . GLU A 1 147 ? -15.656 4.198 13.078 1.00 91.00 147 GLU A N 1
ATOM 1192 C CA . GLU A 1 147 ? -15.412 3.322 14.228 1.00 91.00 147 GLU A CA 1
ATOM 1193 C C . GLU A 1 147 ? -15.918 1.900 13.953 1.00 91.00 147 GLU A C 1
ATOM 1195 O O . GLU A 1 147 ? -15.146 0.937 14.011 1.00 91.00 147 GLU A O 1
ATOM 1200 N N . LEU A 1 148 ? -17.189 1.759 13.569 1.00 91.31 148 LEU A N 1
ATOM 1201 C CA . LEU A 1 148 ? -17.800 0.457 13.293 1.00 91.31 148 LEU A CA 1
ATOM 1202 C C . LEU A 1 148 ? -17.073 -0.283 12.160 1.00 91.31 148 LEU A C 1
ATOM 1204 O O . LEU A 1 148 ? -16.831 -1.489 12.245 1.00 91.31 148 LEU A O 1
ATOM 1208 N N . LYS A 1 149 ? -16.680 0.438 11.104 1.00 92.50 149 LYS A N 1
ATOM 1209 C CA . LYS A 1 149 ? -16.041 -0.165 9.930 1.00 92.50 149 LYS A CA 1
ATOM 1210 C C . LYS A 1 149 ? -14.568 -0.503 10.144 1.00 92.50 149 LYS A C 1
ATOM 1212 O O . LYS A 1 149 ? -14.109 -1.517 9.610 1.00 92.50 149 LYS A O 1
ATOM 1217 N N . THR A 1 150 ? -13.829 0.372 10.826 1.00 83.94 150 THR A N 1
ATOM 1218 C CA . THR A 1 150 ? -12.356 0.335 10.878 1.00 83.94 150 THR A CA 1
ATOM 1219 C C . THR A 1 150 ? -11.851 -0.272 12.175 1.00 83.94 150 THR A C 1
ATOM 1221 O O . THR A 1 150 ? -10.937 -1.085 12.131 1.00 83.94 150 THR A O 1
ATOM 1224 N N . ILE A 1 151 ? -12.453 0.096 13.308 1.00 82.75 151 ILE A N 1
ATOM 1225 C CA . ILE A 1 151 ? -12.034 -0.380 14.631 1.00 82.75 151 ILE A CA 1
ATOM 1226 C C . ILE A 1 151 ? -12.714 -1.714 14.935 1.00 82.75 151 ILE A C 1
ATOM 1228 O O . ILE A 1 151 ? -12.047 -2.676 15.297 1.00 82.75 151 ILE A O 1
ATOM 1232 N N . ARG A 1 152 ? -14.034 -1.805 14.721 1.00 82.44 152 ARG A N 1
ATOM 1233 C CA . ARG A 1 152 ? -14.798 -3.041 14.983 1.00 82.44 152 ARG A CA 1
ATOM 1234 C C . ARG A 1 152 ? -14.815 -4.024 13.812 1.00 82.44 152 ARG A C 1
ATOM 1236 O O . ARG A 1 152 ? -15.297 -5.140 13.960 1.00 82.44 152 ARG A O 1
ATOM 1243 N N . GLY A 1 153 ? -14.310 -3.617 12.647 1.00 87.88 153 GLY A N 1
ATOM 1244 C CA . GLY A 1 153 ? -14.138 -4.491 11.484 1.00 87.88 153 GLY A CA 1
ATOM 1245 C C . GLY A 1 153 ? -15.432 -4.955 10.804 1.00 87.88 153 GLY A C 1
ATOM 1246 O O . GLY A 1 153 ? -15.360 -5.799 9.913 1.00 87.88 153 GLY A O 1
ATOM 1247 N N . LEU A 1 154 ? -16.592 -4.394 11.156 1.00 90.00 154 LEU A N 1
ATOM 1248 C CA . LEU A 1 154 ? -17.893 -4.846 10.652 1.00 90.00 154 LEU A CA 1
ATOM 1249 C C . LEU A 1 154 ? -18.016 -4.677 9.131 1.00 90.00 154 LEU A C 1
ATOM 1251 O O . LEU A 1 154 ? -17.512 -3.712 8.544 1.00 90.00 154 LEU A O 1
ATOM 1255 N N . SER A 1 155 ? -18.700 -5.599 8.460 1.00 92.62 155 SER A N 1
ATOM 1256 C CA . SER A 1 155 ? -19.134 -5.444 7.069 1.00 92.62 155 SER A CA 1
ATOM 1257 C C . SER A 1 155 ? -20.210 -4.359 6.942 1.00 92.62 155 SER A C 1
ATOM 1259 O O . SER A 1 155 ? -20.850 -3.983 7.917 1.00 92.62 155 SER A O 1
ATOM 1261 N N . TRP A 1 156 ? -20.449 -3.833 5.736 1.00 91.50 156 TRP A N 1
ATOM 1262 C CA . TRP A 1 156 ? -21.471 -2.788 5.549 1.00 91.50 156 TRP A CA 1
ATOM 1263 C C . TRP A 1 156 ? -22.884 -3.250 5.902 1.00 91.50 156 TRP A C 1
ATOM 1265 O O . TRP A 1 156 ? -23.671 -2.450 6.398 1.00 91.50 156 TRP A O 1
ATOM 1275 N N . LEU A 1 157 ? -23.177 -4.533 5.684 1.00 90.44 157 LEU A N 1
ATOM 1276 C CA . LEU A 1 157 ? -24.446 -5.131 6.074 1.00 90.44 157 LEU A CA 1
ATOM 1277 C C . LEU A 1 157 ? -24.567 -5.212 7.602 1.00 90.44 157 LEU A C 1
ATOM 1279 O O . LEU A 1 157 ? -25.593 -4.845 8.160 1.00 90.44 157 LEU A O 1
ATOM 1283 N N . GLU A 1 158 ? -23.499 -5.609 8.298 1.00 89.19 158 GLU A N 1
ATOM 1284 C CA . GLU A 1 158 ? -23.4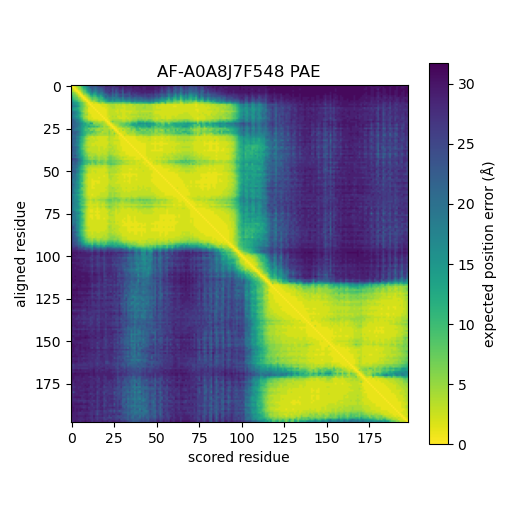71 -5.625 9.767 1.00 89.19 158 GLU A CA 1
ATOM 1285 C C . GLU A 1 158 ? -23.550 -4.219 10.366 1.00 89.19 158 GLU A C 1
ATOM 1287 O O . GLU A 1 158 ? -24.240 -4.029 11.360 1.00 89.19 158 GLU A O 1
ATOM 1292 N N . VAL A 1 159 ? -22.908 -3.220 9.750 1.00 91.50 159 VAL A N 1
ATOM 1293 C CA . VAL A 1 159 ? -23.046 -1.807 10.143 1.00 91.50 159 VAL A CA 1
ATOM 1294 C C . VAL A 1 159 ? -24.495 -1.346 9.988 1.00 91.50 159 VAL A C 1
ATOM 1296 O O . VAL A 1 159 ? -25.033 -0.717 10.894 1.00 91.50 159 VAL A O 1
ATOM 1299 N N . GLN A 1 160 ? -25.144 -1.675 8.869 1.00 92.94 160 GLN A N 1
ATOM 1300 C CA . GLN A 1 160 ? -26.547 -1.332 8.647 1.00 92.94 160 GLN A CA 1
ATOM 1301 C C . GLN A 1 160 ? -27.453 -1.983 9.698 1.00 92.94 160 GLN A C 1
ATOM 1303 O O . GLN A 1 160 ? -28.238 -1.285 10.337 1.00 92.94 160 GLN A O 1
ATOM 1308 N N . ASN A 1 161 ? -27.290 -3.287 9.933 1.00 91.19 161 ASN A N 1
ATOM 1309 C CA . ASN A 1 161 ? -28.050 -4.026 10.940 1.00 91.19 161 ASN A CA 1
ATOM 1310 C C . ASN A 1 161 ? -27.809 -3.471 12.352 1.00 91.19 161 ASN A C 1
ATOM 1312 O O . ASN A 1 161 ? -28.744 -3.360 13.138 1.00 91.19 161 ASN A O 1
ATOM 1316 N N . HIS A 1 162 ? -26.568 -3.086 12.668 1.00 91.69 162 HIS A N 1
ATOM 1317 C CA . HIS A 1 162 ? -26.213 -2.479 13.949 1.00 91.69 162 HIS A CA 1
ATOM 1318 C C . HIS A 1 162 ? -26.953 -1.156 14.172 1.00 91.69 162 HIS A C 1
ATOM 1320 O O . HIS A 1 162 ? -27.521 -0.941 15.237 1.00 91.69 162 HIS A O 1
ATOM 1326 N N . LEU A 1 163 ? -26.993 -0.294 13.155 1.00 90.88 163 LEU A N 1
ATOM 1327 C CA . LEU A 1 163 ? -27.687 0.993 13.223 1.00 90.88 163 LEU A CA 1
ATOM 1328 C C . LEU A 1 163 ? -29.220 0.826 13.254 1.00 90.88 163 LEU A C 1
ATOM 1330 O O . LEU A 1 163 ? -29.904 1.569 13.956 1.00 90.88 163 LEU A O 1
ATOM 1334 N N . GLN A 1 164 ? -29.766 -0.177 12.559 1.00 91.06 164 GLN A N 1
ATOM 1335 C CA . GLN A 1 164 ? -31.197 -0.506 12.606 1.00 91.06 164 GLN A CA 1
ATOM 1336 C C . GLN A 1 164 ? -31.608 -1.054 13.975 1.00 91.06 164 GLN A C 1
ATOM 1338 O O . GLN A 1 164 ? -32.654 -0.679 14.499 1.00 91.06 164 GLN A O 1
ATOM 1343 N N . ALA A 1 165 ? -30.769 -1.890 14.595 1.00 88.75 165 ALA A N 1
ATOM 1344 C CA . ALA A 1 165 ? -30.996 -2.403 15.945 1.00 88.75 165 ALA A CA 1
ATOM 1345 C C . ALA A 1 165 ? -31.015 -1.291 17.011 1.00 88.75 165 ALA A C 1
ATOM 1347 O O . ALA A 1 165 ? -31.632 -1.453 18.059 1.00 88.75 165 ALA A O 1
ATOM 1348 N N . GLN A 1 166 ? -30.387 -0.145 16.732 1.00 88.50 166 GLN A N 1
ATOM 1349 C CA . GLN A 1 166 ? -30.458 1.064 17.559 1.00 88.50 166 GLN A CA 1
ATOM 1350 C C . GLN A 1 166 ? -31.703 1.929 17.274 1.00 88.50 166 GLN A C 1
ATOM 1352 O O . GLN A 1 166 ? -31.824 3.027 17.814 1.00 88.50 166 GLN A O 1
ATOM 1357 N N . GLY A 1 167 ? -32.624 1.466 16.421 1.00 83.75 167 GLY A N 1
ATOM 1358 C CA . GLY A 1 167 ? -33.870 2.161 16.093 1.00 83.75 167 GLY A CA 1
ATOM 1359 C C . GLY A 1 167 ? -33.714 3.325 15.112 1.00 83.75 167 GLY A C 1
ATOM 1360 O O . GLY A 1 167 ? -34.624 4.145 15.004 1.00 83.75 167 GLY A O 1
ATOM 1361 N N . ARG A 1 168 ? -32.580 3.431 14.403 1.00 83.31 168 ARG A N 1
ATOM 1362 C CA . ARG A 1 168 ? -32.384 4.466 13.379 1.00 83.31 168 ARG A CA 1
ATOM 1363 C C . ARG A 1 168 ? -32.962 4.024 12.039 1.00 83.31 168 ARG A C 1
ATOM 1365 O O . ARG A 1 168 ? -32.887 2.852 11.678 1.00 83.31 168 ARG A O 1
ATOM 1372 N N . ASP A 1 169 ? -33.476 4.986 11.278 1.00 79.31 169 ASP A N 1
ATOM 1373 C CA . ASP A 1 169 ? -33.775 4.775 9.865 1.00 79.31 169 ASP A CA 1
ATOM 1374 C C . ASP A 1 169 ? -32.462 4.829 9.075 1.00 79.31 169 ASP A C 1
ATOM 1376 O O . ASP A 1 169 ? -31.811 5.875 8.972 1.00 79.31 169 ASP A O 1
ATOM 1380 N N . VAL A 1 170 ? -32.006 3.665 8.611 1.00 80.56 170 VAL A N 1
ATOM 1381 C CA . VAL A 1 170 ? -30.667 3.510 8.037 1.00 80.56 170 VAL A CA 1
ATOM 1382 C C . VAL A 1 170 ? -30.764 3.429 6.520 1.00 80.56 170 VAL A C 1
ATOM 1384 O O . VAL A 1 170 ? -31.367 2.486 5.997 1.00 80.56 170 VAL A O 1
ATOM 1387 N N . PRO A 1 171 ? -30.126 4.356 5.788 1.00 77.88 171 PRO A N 1
ATOM 1388 C CA . PRO A 1 171 ? -30.133 4.319 4.337 1.00 77.88 171 PRO A CA 1
ATOM 1389 C C . PRO A 1 171 ? -29.363 3.097 3.810 1.00 77.88 171 PRO A C 1
ATOM 1391 O O . PRO A 1 171 ? -28.609 2.443 4.532 1.00 77.88 171 PRO A O 1
ATOM 1394 N N . ASN A 1 172 ? -29.538 2.801 2.520 1.00 90.06 172 ASN A N 1
ATOM 1395 C CA . ASN A 1 172 ? -28.859 1.693 1.843 1.00 90.06 172 ASN A CA 1
ATOM 1396 C C . ASN A 1 172 ? -27.329 1.722 2.071 1.00 90.06 172 ASN A C 1
ATOM 1398 O O . ASN A 1 172 ? -26.722 2.789 2.217 1.00 90.06 172 ASN A O 1
ATOM 1402 N N . THR A 1 173 ? -26.684 0.555 2.038 1.00 90.06 173 THR A N 1
ATOM 1403 C CA . THR A 1 173 ? -25.247 0.368 2.283 1.00 90.06 173 THR A CA 1
ATOM 1404 C C . THR A 1 173 ? -24.360 1.264 1.419 1.00 90.06 173 THR A C 1
ATOM 1406 O O . THR A 1 173 ? -23.302 1.702 1.871 1.00 90.06 173 THR A O 1
ATOM 1409 N N . ASP A 1 174 ? -24.789 1.595 0.199 1.00 89.88 174 ASP A N 1
ATOM 1410 C CA . ASP A 1 174 ? -24.059 2.514 -0.683 1.00 89.88 174 ASP A CA 1
ATOM 1411 C C . ASP A 1 174 ? -23.997 3.941 -0.129 1.00 89.88 174 ASP A C 1
ATOM 1413 O O . ASP A 1 174 ? -22.959 4.603 -0.214 1.00 89.88 174 ASP A O 1
ATOM 1417 N N . VAL A 1 175 ? -25.076 4.405 0.503 1.00 90.56 175 VAL A N 1
ATOM 1418 C CA . VAL A 1 175 ? -25.130 5.720 1.151 1.00 90.56 175 VAL A CA 1
ATOM 1419 C C . VAL A 1 175 ? -24.233 5.730 2.385 1.00 90.56 175 VAL A C 1
ATOM 1421 O O . VAL A 1 175 ? -23.456 6.669 2.558 1.00 90.56 175 VAL A O 1
ATOM 1424 N N . LEU A 1 176 ? -24.267 4.669 3.201 1.00 91.88 176 LEU A N 1
ATOM 1425 C CA . LEU A 1 176 ? -23.371 4.516 4.356 1.00 91.88 176 LEU A CA 1
ATOM 1426 C C . LEU A 1 176 ? -21.901 4.551 3.928 1.00 91.88 176 LEU A C 1
ATOM 1428 O O . LEU A 1 176 ? -21.082 5.247 4.528 1.00 91.88 176 LEU A O 1
ATOM 1432 N N . ARG A 1 177 ? -21.575 3.863 2.831 1.00 90.81 177 ARG A N 1
ATOM 1433 C CA . ARG A 1 177 ? -20.227 3.849 2.263 1.00 90.81 177 ARG A CA 1
ATOM 1434 C C . ARG A 1 177 ? -19.793 5.233 1.794 1.00 90.81 177 ARG A C 1
ATOM 1436 O O . ARG A 1 177 ? -18.673 5.650 2.085 1.00 90.81 177 ARG A O 1
ATOM 1443 N N . GLN A 1 178 ? -20.664 5.956 1.089 1.00 92.56 178 GLN A N 1
ATOM 1444 C CA . GLN A 1 178 ? -20.371 7.322 0.654 1.00 92.56 178 GLN A CA 1
ATOM 1445 C C . GLN A 1 178 ? -20.177 8.270 1.840 1.00 92.56 178 GLN A C 1
ATOM 1447 O O . GLN A 1 178 ? -19.235 9.063 1.818 1.00 92.56 178 GLN A O 1
ATOM 1452 N N . ARG A 1 179 ? -21.012 8.169 2.883 1.00 91.62 179 ARG A N 1
ATOM 1453 C CA . ARG A 1 179 ? -20.864 8.949 4.122 1.00 91.62 179 ARG A CA 1
ATOM 1454 C C . ARG A 1 179 ? -19.527 8.663 4.798 1.00 91.62 179 ARG A C 1
ATOM 1456 O O . ARG A 1 179 ? -18.759 9.589 5.023 1.00 91.62 179 ARG A O 1
ATOM 1463 N N . ALA A 1 180 ? -19.169 7.394 4.983 1.00 91.19 180 ALA A N 1
ATOM 1464 C CA . ALA A 1 180 ? -17.871 7.021 5.543 1.00 91.19 180 ALA A CA 1
ATOM 1465 C C . ALA A 1 180 ? -16.685 7.504 4.685 1.00 91.19 180 ALA A C 1
ATOM 1467 O O . ALA A 1 180 ? -15.655 7.918 5.215 1.00 91.19 180 ALA A O 1
ATOM 1468 N N . CYS A 1 181 ? -16.809 7.497 3.352 1.00 92.38 181 CYS A N 1
ATOM 1469 C CA . CYS A 1 181 ? -15.798 8.076 2.465 1.00 92.38 181 CYS A CA 1
ATOM 1470 C C . CYS A 1 181 ? -15.634 9.590 2.671 1.00 92.38 181 CYS A C 1
ATOM 1472 O O . CYS A 1 181 ? -14.498 10.073 2.680 1.00 92.38 181 CYS A O 1
ATOM 1474 N N . ARG A 1 182 ? -16.737 10.333 2.840 1.00 92.81 182 ARG A N 1
ATOM 1475 C CA . ARG A 1 182 ? -16.707 11.775 3.136 1.00 92.81 182 ARG A CA 1
ATOM 1476 C C . ARG A 1 182 ? -16.095 12.036 4.510 1.00 92.81 182 ARG A C 1
ATOM 1478 O O . ARG A 1 182 ? -15.118 12.776 4.574 1.00 92.81 182 ARG A O 1
ATOM 1485 N N . ALA A 1 183 ? -16.549 11.323 5.539 1.00 92.38 183 ALA A N 1
ATOM 1486 C CA . ALA A 1 183 ? -16.005 11.397 6.892 1.00 92.38 183 ALA A CA 1
ATOM 1487 C C . ALA A 1 183 ? -14.498 11.094 6.925 1.00 92.38 183 ALA A C 1
ATOM 1489 O O . ALA A 1 183 ? -13.725 11.812 7.546 1.00 92.38 183 ALA A O 1
ATOM 1490 N N . LYS A 1 184 ? -14.024 10.088 6.174 1.00 92.31 184 LYS A N 1
ATOM 1491 C CA . LYS A 1 184 ? -12.586 9.781 6.065 1.00 92.31 184 LYS A CA 1
ATOM 1492 C C . LYS A 1 184 ? -11.790 10.904 5.398 1.00 92.31 184 LYS A C 1
ATOM 1494 O O . LYS A 1 184 ? -10.644 11.157 5.772 1.00 92.31 184 LYS A O 1
ATOM 1499 N N . LYS A 1 185 ? -12.358 11.544 4.372 1.00 91.75 185 LYS A N 1
ATOM 1500 C CA . LYS A 1 185 ? -11.731 12.696 3.708 1.00 91.75 185 LYS A CA 1
ATOM 1501 C C . LYS A 1 185 ? -11.652 13.882 4.669 1.00 91.75 185 LYS A C 1
ATOM 1503 O O . LYS A 1 185 ? -10.605 14.519 4.730 1.00 91.75 185 LYS A O 1
ATOM 1508 N N . HIS A 1 186 ? -12.718 14.119 5.424 1.00 92.56 186 HIS A N 1
ATOM 1509 C CA . HIS A 1 186 ? -12.794 15.174 6.423 1.00 92.56 186 HIS A CA 1
ATOM 1510 C C . HIS A 1 186 ? -11.802 14.936 7.571 1.00 92.56 186 HIS A C 1
ATOM 1512 O O . HIS A 1 186 ? -10.993 15.810 7.862 1.00 92.56 186 HIS A O 1
ATOM 1518 N N . LEU A 1 187 ? -11.734 13.712 8.106 1.00 91.19 187 LEU A N 1
ATOM 1519 C CA . LEU A 1 187 ? -10.741 13.311 9.108 1.00 91.19 187 LEU A CA 1
ATOM 1520 C C . LEU A 1 187 ? -9.309 13.605 8.658 1.00 91.19 187 LEU A C 1
ATOM 1522 O O . LEU A 1 187 ? -8.502 14.086 9.440 1.00 91.19 187 LEU A O 1
ATOM 1526 N N . ARG A 1 188 ? -8.985 13.344 7.385 1.00 89.94 188 ARG A N 1
ATOM 1527 C CA . ARG A 1 188 ? -7.657 13.652 6.839 1.00 89.94 188 ARG A CA 1
ATOM 1528 C C . ARG A 1 188 ? -7.377 15.156 6.820 1.00 89.94 188 ARG A C 1
ATOM 1530 O O . ARG A 1 188 ? -6.245 15.557 7.059 1.00 89.94 188 ARG A O 1
ATOM 1537 N N . GLN A 1 189 ? -8.378 15.976 6.509 1.00 89.62 189 GLN A N 1
ATOM 1538 C CA . GLN A 1 189 ? -8.231 17.433 6.515 1.00 89.62 189 GLN A CA 1
ATOM 1539 C C . GLN A 1 189 ? -7.991 17.947 7.933 1.00 89.62 189 GLN A C 1
ATOM 1541 O O . GLN A 1 189 ? -7.044 18.698 8.138 1.00 89.62 189 GLN A O 1
ATOM 1546 N N . ILE A 1 190 ? -8.789 17.480 8.896 1.00 89.25 190 ILE A N 1
ATOM 1547 C CA . ILE A 1 190 ? -8.619 17.807 10.314 1.00 89.25 190 ILE A CA 1
ATOM 1548 C C . ILE A 1 190 ? -7.234 17.358 10.792 1.00 89.25 190 ILE A C 1
ATOM 1550 O O . ILE A 1 190 ? -6.515 18.145 1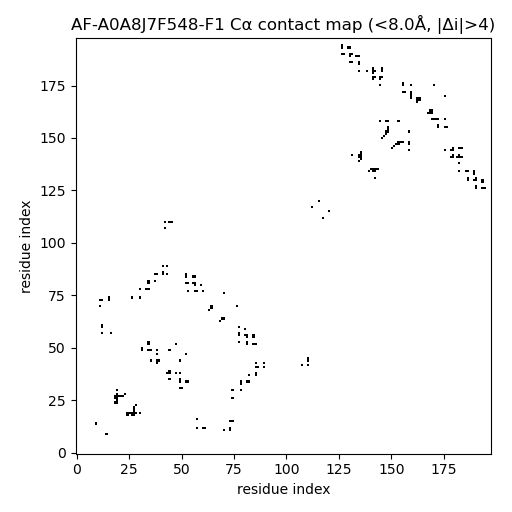1.391 1.00 89.25 190 ILE A O 1
ATOM 1554 N N . PHE A 1 191 ? -6.819 16.132 10.466 1.00 89.56 191 PHE A N 1
ATOM 1555 C CA . PHE A 1 191 ? -5.501 15.612 10.831 1.00 89.56 191 PHE A CA 1
ATOM 1556 C C . PHE A 1 191 ? -4.369 16.534 10.365 1.00 89.56 191 PHE A C 1
ATOM 1558 O O . PHE A 1 191 ? -3.522 16.893 11.170 1.00 89.56 191 PHE A O 1
ATOM 1565 N N . HIS A 1 192 ? -4.382 16.980 9.105 1.00 86.75 192 HIS A N 1
ATOM 1566 C CA . HIS A 1 192 ? -3.358 17.903 8.606 1.00 86.75 192 HIS A CA 1
ATOM 1567 C C . HIS A 1 192 ? -3.422 19.293 9.252 1.00 86.75 192 HIS A C 1
ATOM 1569 O O . HIS A 1 192 ? -2.390 19.947 9.370 1.00 86.75 192 HIS A O 1
ATOM 1575 N N . GLN A 1 193 ? -4.603 19.757 9.669 1.00 86.75 193 GLN A N 1
ATOM 1576 C CA . GLN A 1 193 ? -4.741 21.015 10.410 1.00 86.75 193 GLN A CA 1
ATOM 1577 C C . GLN A 1 193 ? -4.152 20.904 11.818 1.00 86.75 193 GLN A C 1
ATOM 1579 O O . GLN A 1 193 ? -3.404 21.786 12.224 1.00 86.75 193 GLN A O 1
ATOM 1584 N N . VAL A 1 194 ? -4.453 19.819 12.537 1.00 84.56 194 VAL A N 1
ATOM 1585 C CA . VAL A 1 194 ? -3.903 19.556 13.877 1.00 84.56 194 VAL A CA 1
ATOM 1586 C C . VAL A 1 194 ? -2.388 19.352 13.794 1.00 84.56 194 VAL A C 1
ATOM 1588 O O . VAL A 1 194 ? -1.656 19.981 14.544 1.00 84.56 194 VAL A O 1
ATOM 1591 N N . GLU A 1 195 ? -1.908 18.573 12.821 1.00 82.19 195 GLU A N 1
ATOM 1592 C CA . GLU A 1 195 ? -0.475 18.330 12.581 1.00 82.19 195 GLU A CA 1
ATOM 1593 C C . GLU A 1 195 ? 0.298 19.608 12.215 1.00 82.19 195 GLU A C 1
ATOM 1595 O O . GLU A 1 195 ? 1.478 19.708 12.517 1.00 82.19 195 GLU A O 1
ATOM 1600 N N . SER A 1 196 ? -0.346 20.595 11.580 1.00 79.00 196 SER A N 1
ATOM 1601 C CA . SER A 1 196 ? 0.293 21.883 11.252 1.00 79.00 196 SER A CA 1
ATOM 1602 C C . SER A 1 196 ? 0.326 22.870 12.428 1.00 79.00 196 SER A C 1
ATOM 1604 O O . SER A 1 196 ? 1.054 23.857 12.361 1.00 79.00 196 SER A O 1
ATOM 1606 N N . ASN A 1 197 ? -0.492 22.642 13.460 1.00 69.75 197 ASN A N 1
ATOM 1607 C CA . ASN A 1 197 ? -0.619 23.507 14.638 1.00 69.75 197 ASN A CA 1
ATOM 1608 C C . ASN A 1 197 ? 0.109 22.955 15.880 1.00 69.75 197 ASN A C 1
ATOM 1610 O O . ASN A 1 197 ? 0.176 23.660 16.888 1.00 69.75 197 ASN A O 1
ATOM 1614 N N . ALA A 1 198 ? 0.589 21.710 15.817 1.00 60.84 198 ALA A N 1
ATOM 1615 C CA . ALA A 1 198 ? 1.351 21.019 16.857 1.00 60.84 198 ALA A CA 1
ATOM 1616 C C . ALA A 1 198 ? 2.862 21.153 16.620 1.00 60.84 198 ALA A C 1
ATOM 1618 O O . ALA A 1 198 ? 3.598 21.215 17.631 1.00 60.84 198 ALA A O 1
#

Nearest PDB structures (foldseek):
  8r5s-assembly1_B  TM=1.628E-01  e=4.487E+00  unidentified
  8otz-assembly1_DQ  TM=1.409E-01  e=8.898E+00  Bos taurus

pLDDT: mean 81.98, std 14.67, range [40.62, 96.69]

Foldseek 3Di:
DDDPCPDPDDDPLNVLVCLLVDPPRPLVVVQLVLLCVLCLVLLNPVPDHSVNLLVVLSVVVVVCVVVVHDDPDNSVSSSVSSNVVSVVVSVVVVVVDDPDVVVVVVSNVVSVPDPAPPVNVVVLVVLLVVLLVVLCVVPVLLSLLCCCCPVVVDDLVRVQVVCVVVVDPGDDSVVSVVSNVVSVVSSVVSSVVSVVVD

Radius of gyration: 23.92 Å; Cα contacts (8 Å, |Δi|>4): 140; chains: 1; bounding box: 66×47×67 Å